Protein AF-A0ABD3CE48-F1 (afdb_monomer_lite)

pLDDT: mean 70.44, std 21.26, range [25.06, 96.69]

Foldseek 3Di:
DDDDPVPPPPPDADQVLVLQALLLVLVQLCCQQPVDPWRKDQLADAPVQWDADPVRRTDGHDSVVMDTDHPPDFKDADPDQDYDFLLFAPCCQAGVIDGSLRVLSSSLSRLVVVVVVVPPDDVVCLDDVPVPPDPDRNLLSVLSNQLSQQSQANDSVSRDHSVVSSVSNPDSPDDDDGRDPGDDRDPRQQFACCCRRHVDDDLLRVLQSVLSVLLCVQQVHHQQDDDDPDDRDGSLLVLVVCVVVVNNLVSGHPVQVPDPDDSVLSSLSSQLSLQSQANDSVSRDHVVVSVCSNPDPPDDDDGHDRGPPDDPPDPDDDDDDDDDDDDDDDDDDDDDDDDDDDDD

Structure (mmCIF, N/CA/C/O backbone):
data_AF-A0ABD3CE48-F1
#
_entry.id   AF-A0ABD3CE48-F1
#
loop_
_atom_site.group_PDB
_atom_site.id
_atom_site.type_symbol
_atom_site.label_atom_id
_atom_site.label_alt_id
_atom_site.label_comp_id
_atom_site.label_asym_id
_atom_site.label_entity_id
_atom_site.label_seq_id
_atom_site.pdbx_PDB_ins_code
_atom_site.Cartn_x
_atom_site.Cartn_y
_atom_site.Cartn_z
_atom_site.occupancy
_atom_site.B_iso_or_equiv
_atom_site.auth_seq_id
_atom_site.auth_comp_id
_atom_site.auth_asym_id
_atom_site.auth_atom_id
_atom_site.pdbx_PDB_model_num
ATOM 1 N N . MET A 1 1 ? -12.909 -41.315 11.427 1.00 34.94 1 MET A N 1
ATOM 2 C CA . MET A 1 1 ? -12.046 -40.938 10.290 1.00 34.94 1 MET A CA 1
ATOM 3 C C . MET A 1 1 ? -12.313 -39.475 9.988 1.00 34.94 1 MET A C 1
ATOM 5 O O . MET A 1 1 ? -13.264 -39.163 9.290 1.00 34.94 1 MET A O 1
ATOM 9 N N . VAL A 1 2 ? -11.575 -38.580 10.637 1.00 35.69 2 VAL A N 1
ATOM 10 C CA . VAL A 1 2 ? -11.701 -37.125 10.480 1.00 35.69 2 VAL A CA 1
ATOM 11 C C . VAL A 1 2 ? -10.287 -36.616 10.213 1.00 35.69 2 VAL A C 1
ATOM 13 O O . VAL A 1 2 ? -9.359 -37.127 10.836 1.00 35.69 2 VAL A O 1
ATOM 16 N N . ASN A 1 3 ? -10.157 -35.627 9.324 1.00 33.47 3 ASN A N 1
ATOM 17 C CA . ASN A 1 3 ? -8.943 -34.871 8.970 1.00 33.47 3 ASN A CA 1
ATOM 18 C C . ASN A 1 3 ? -8.127 -35.392 7.780 1.00 33.47 3 ASN A C 1
ATOM 20 O O . ASN A 1 3 ? -7.088 -36.013 7.965 1.00 33.47 3 ASN A O 1
ATOM 24 N N . ASN A 1 4 ? -8.520 -35.007 6.560 1.00 30.98 4 ASN A N 1
ATOM 25 C CA . ASN A 1 4 ? -7.509 -34.715 5.532 1.00 30.98 4 ASN A CA 1
ATOM 26 C C . ASN A 1 4 ? -7.905 -33.677 4.466 1.00 30.98 4 ASN A C 1
ATOM 28 O O . ASN A 1 4 ? -7.047 -33.244 3.707 1.00 30.98 4 ASN A O 1
ATOM 32 N N . GLU A 1 5 ? -9.146 -33.185 4.435 1.00 30.70 5 GLU A N 1
ATOM 33 C CA . GLU A 1 5 ? -9.550 -32.197 3.414 1.00 30.70 5 GLU A CA 1
ATOM 34 C C . GLU A 1 5 ? -9.345 -30.727 3.831 1.00 30.70 5 GLU A C 1
ATOM 36 O O . GLU A 1 5 ? -9.320 -29.837 2.986 1.00 30.70 5 GLU A O 1
ATOM 41 N N . ILE A 1 6 ? -9.102 -30.443 5.117 1.00 32.78 6 ILE A N 1
ATOM 42 C CA . ILE A 1 6 ? -8.954 -29.060 5.621 1.00 32.78 6 ILE A CA 1
ATOM 43 C C . ILE A 1 6 ? -7.517 -28.514 5.446 1.00 32.78 6 ILE A C 1
ATOM 45 O O . ILE A 1 6 ? -7.298 -27.303 5.479 1.00 32.78 6 ILE A O 1
ATOM 49 N N . LEU A 1 7 ? -6.527 -29.371 5.167 1.00 31.80 7 LEU A N 1
ATOM 50 C CA . LEU A 1 7 ? -5.129 -28.957 4.957 1.00 31.80 7 LEU A CA 1
ATOM 51 C C . LEU A 1 7 ? -4.805 -28.536 3.508 1.00 31.80 7 LEU A C 1
ATOM 53 O O . LEU A 1 7 ? -3.732 -27.990 3.257 1.00 31.80 7 LEU A O 1
ATOM 57 N N . VAL A 1 8 ? -5.730 -28.711 2.557 1.00 34.56 8 VAL A N 1
ATOM 58 C CA . VAL A 1 8 ? -5.439 -28.566 1.114 1.00 34.56 8 VAL A CA 1
ATOM 59 C C . VAL A 1 8 ? -5.568 -27.122 0.588 1.00 34.56 8 VAL A C 1
ATOM 61 O O . VAL A 1 8 ? -5.073 -26.815 -0.491 1.00 34.56 8 VAL A O 1
ATOM 64 N N . LYS A 1 9 ? -6.120 -26.166 1.352 1.00 36.41 9 LYS A N 1
ATOM 65 C CA . LYS A 1 9 ? -6.232 -24.748 0.915 1.00 36.41 9 LYS A CA 1
ATOM 66 C C . LYS A 1 9 ? -5.144 -23.795 1.452 1.00 36.41 9 LYS A C 1
ATOM 68 O O . LYS A 1 9 ? -5.240 -22.586 1.250 1.00 36.41 9 LYS A O 1
ATOM 73 N N . ARG A 1 10 ? -4.081 -24.297 2.099 1.00 42.12 10 ARG A N 1
ATOM 74 C CA . ARG A 1 10 ? -2.949 -23.477 2.607 1.00 42.12 10 ARG A CA 1
ATOM 75 C C . ARG A 1 10 ? -1.557 -23.881 2.082 1.00 42.12 10 ARG A C 1
ATOM 77 O O . ARG A 1 10 ? -0.560 -23.396 2.603 1.00 42.12 10 ARG A O 1
ATOM 84 N N . SER A 1 11 ? -1.481 -24.676 1.011 1.00 48.47 11 SER A N 1
ATOM 85 C CA . SER A 1 11 ? -0.229 -25.216 0.438 1.00 48.47 11 SER A CA 1
ATOM 86 C C . SER A 1 11 ? 0.140 -24.725 -0.980 1.00 48.47 11 SER A C 1
ATOM 88 O O . SER A 1 11 ? 1.038 -25.280 -1.603 1.00 48.47 11 SER A O 1
ATOM 90 N N . VAL A 1 12 ? -0.512 -23.696 -1.533 1.00 53.53 12 VAL A N 1
ATOM 91 C CA . VAL A 1 12 ? -0.463 -23.454 -2.998 1.00 53.53 12 VAL A CA 1
ATOM 92 C C . VAL A 1 12 ? 0.795 -22.707 -3.499 1.00 53.53 12 VAL A C 1
ATOM 94 O O . VAL A 1 12 ? 1.123 -22.776 -4.681 1.00 53.53 12 VAL A O 1
ATOM 97 N N . LEU A 1 13 ? 1.557 -22.038 -2.628 1.00 59.03 13 LEU A N 1
ATOM 98 C CA . LEU A 1 13 ? 2.734 -21.240 -3.012 1.00 59.03 13 LEU A CA 1
ATOM 99 C C . LEU A 1 13 ? 3.904 -21.470 -2.047 1.00 59.03 13 LEU A C 1
ATOM 101 O O . LEU A 1 13 ? 4.026 -20.759 -1.043 1.00 59.03 13 LEU A O 1
ATOM 105 N N . ASP A 1 14 ? 4.745 -22.455 -2.357 1.00 65.75 14 ASP A N 1
ATOM 106 C CA . ASP A 1 14 ? 6.057 -22.666 -1.730 1.00 65.75 14 ASP A CA 1
ATOM 107 C C . ASP A 1 14 ? 7.043 -21.520 -2.055 1.00 65.75 14 ASP A C 1
ATOM 109 O O . ASP A 1 14 ? 6.748 -20.617 -2.847 1.00 65.75 14 ASP A O 1
ATOM 113 N N . TRP A 1 15 ? 8.205 -21.513 -1.390 1.00 70.56 15 TRP A N 1
ATOM 114 C CA . TRP A 1 15 ? 9.234 -20.483 -1.587 1.00 70.56 15 TRP A CA 1
ATOM 115 C C . TRP A 1 15 ? 9.677 -20.384 -3.049 1.00 70.56 15 TRP A C 1
ATOM 117 O O . TRP A 1 15 ? 9.819 -19.280 -3.565 1.00 70.56 15 TRP A O 1
ATOM 127 N N . GLU A 1 16 ? 9.833 -21.514 -3.734 1.00 72.69 16 GLU A N 1
ATOM 128 C CA . GLU A 1 16 ? 10.300 -21.562 -5.117 1.00 72.69 16 GLU A CA 1
ATOM 129 C C . GLU A 1 16 ? 9.329 -20.846 -6.065 1.00 72.69 16 GLU A C 1
ATOM 131 O O . GLU A 1 16 ? 9.739 -19.970 -6.832 1.00 72.69 16 GLU A O 1
ATOM 136 N N . LYS A 1 17 ? 8.024 -21.126 -5.948 1.00 73.12 17 LYS A N 1
ATOM 137 C CA . LYS A 1 17 ? 6.981 -20.427 -6.714 1.00 73.12 17 LYS A CA 1
ATOM 138 C C . LYS A 1 17 ? 6.923 -18.941 -6.376 1.00 73.12 17 LYS A C 1
ATOM 140 O O . LYS A 1 17 ? 6.768 -18.114 -7.269 1.00 73.12 17 LYS A O 1
ATOM 145 N N . ARG A 1 18 ? 7.079 -18.564 -5.106 1.00 73.94 18 ARG A N 1
ATOM 146 C CA . ARG A 1 18 ? 7.084 -17.145 -4.699 1.00 73.94 18 ARG A CA 1
ATOM 147 C C . ARG A 1 18 ? 8.303 -16.404 -5.213 1.00 73.94 18 ARG A C 1
ATOM 149 O O . ARG A 1 18 ? 8.171 -15.294 -5.713 1.00 73.94 18 ARG A O 1
ATOM 156 N N . HIS A 1 19 ? 9.471 -17.024 -5.138 1.00 77.56 19 HIS A N 1
ATOM 157 C CA . HIS A 1 19 ? 10.701 -16.476 -5.679 1.00 77.56 19 HIS A CA 1
ATOM 158 C C . HIS A 1 19 ? 10.630 -16.370 -7.210 1.00 77.56 19 HIS A C 1
ATOM 160 O O . HIS A 1 19 ? 11.097 -15.386 -7.784 1.00 77.56 19 HIS A O 1
ATOM 166 N N . LYS A 1 20 ? 9.983 -17.331 -7.889 1.00 82.81 20 LYS A N 1
ATOM 167 C CA . LYS A 1 20 ? 9.637 -17.235 -9.318 1.00 82.81 20 LYS A CA 1
ATOM 168 C C . LYS A 1 20 ? 8.757 -16.008 -9.591 1.00 82.81 20 LYS A C 1
ATOM 170 O O . LYS A 1 20 ? 9.102 -15.214 -10.461 1.00 82.81 20 LYS A O 1
ATOM 175 N N . ILE A 1 21 ? 7.693 -15.807 -8.811 1.00 83.62 21 ILE A N 1
ATOM 176 C CA . ILE A 1 21 ? 6.791 -14.651 -8.938 1.00 83.62 21 ILE A CA 1
ATOM 177 C C . ILE A 1 21 ? 7.535 -13.330 -8.695 1.00 83.62 21 ILE A C 1
ATOM 179 O O . ILE A 1 21 ? 7.453 -12.430 -9.521 1.00 83.62 21 ILE A O 1
ATOM 183 N N . ILE A 1 22 ? 8.313 -13.205 -7.616 1.00 87.19 22 ILE A N 1
ATOM 184 C CA . ILE A 1 22 ? 9.073 -11.979 -7.309 1.00 87.19 22 ILE A CA 1
ATOM 185 C C . ILE A 1 22 ? 10.037 -11.637 -8.452 1.00 87.19 22 ILE A C 1
ATOM 187 O O . ILE A 1 22 ? 10.069 -10.494 -8.907 1.00 87.19 22 ILE A O 1
ATOM 191 N N . ARG A 1 23 ? 10.777 -12.629 -8.969 1.00 87.75 23 ARG A N 1
ATOM 192 C CA . ARG A 1 23 ? 11.674 -12.438 -10.120 1.00 87.75 23 ARG A CA 1
ATOM 193 C C . ARG A 1 23 ? 10.918 -12.062 -11.391 1.00 87.75 23 ARG A C 1
ATOM 195 O O . ARG A 1 23 ? 11.388 -11.209 -12.138 1.00 87.75 23 ARG A O 1
ATOM 202 N N . GLY A 1 24 ? 9.763 -12.675 -11.638 1.00 90.12 24 GLY A N 1
ATOM 203 C CA . GLY A 1 24 ? 8.919 -12.359 -12.788 1.00 90.12 24 GLY A CA 1
ATOM 204 C C . GLY A 1 24 ? 8.365 -10.933 -12.731 1.00 90.12 24 GLY A C 1
ATOM 205 O O . GLY A 1 24 ? 8.467 -10.212 -13.717 1.00 90.12 24 GLY A O 1
ATOM 206 N N . ILE A 1 25 ? 7.882 -10.486 -11.565 1.00 93.38 25 ILE A N 1
ATOM 207 C CA . ILE A 1 25 ? 7.451 -9.096 -11.351 1.00 93.38 25 ILE A CA 1
ATOM 208 C C . ILE A 1 25 ? 8.629 -8.147 -11.584 1.00 93.38 25 ILE A C 1
ATOM 210 O O . ILE A 1 25 ? 8.492 -7.189 -12.336 1.00 93.38 25 ILE A O 1
ATOM 214 N N . ALA A 1 26 ? 9.798 -8.431 -10.999 1.00 94.81 26 ALA A N 1
ATOM 215 C CA . ALA A 1 26 ? 10.974 -7.579 -11.154 1.00 94.81 26 ALA A CA 1
ATOM 216 C C . ALA A 1 26 ? 11.386 -7.415 -12.628 1.00 94.81 26 ALA A C 1
ATOM 218 O O . ALA A 1 26 ? 11.677 -6.304 -13.064 1.00 94.81 26 ALA A O 1
ATOM 219 N N . ARG A 1 27 ? 11.345 -8.506 -13.406 1.00 95.06 27 ARG A N 1
ATOM 220 C CA . ARG A 1 27 ? 11.575 -8.483 -14.860 1.00 95.06 27 ARG A CA 1
ATOM 221 C C . ARG A 1 27 ? 10.496 -7.710 -15.611 1.00 95.06 27 ARG A C 1
ATOM 223 O O . ARG A 1 27 ? 10.825 -6.960 -16.517 1.00 95.06 27 ARG A O 1
ATOM 230 N N . GLY A 1 28 ? 9.229 -7.868 -15.231 1.00 96.25 28 GLY A N 1
ATOM 231 C CA . GLY A 1 28 ? 8.128 -7.114 -15.827 1.00 96.25 28 GLY A CA 1
ATOM 232 C C . GLY A 1 28 ? 8.295 -5.606 -15.637 1.00 96.25 28 GLY A C 1
ATOM 233 O O . GLY A 1 28 ? 8.124 -4.855 -16.587 1.00 96.25 28 GLY A O 1
ATOM 234 N N . ILE A 1 29 ? 8.687 -5.160 -14.440 1.00 96.62 29 ILE A N 1
ATOM 235 C CA . ILE A 1 29 ? 8.918 -3.733 -14.171 1.00 96.62 29 ILE A CA 1
ATOM 236 C C . ILE A 1 29 ? 10.183 -3.242 -14.889 1.00 96.62 29 ILE A C 1
ATOM 238 O O . ILE A 1 29 ? 10.153 -2.169 -15.481 1.00 96.62 29 ILE A O 1
ATOM 242 N N . LEU A 1 30 ? 11.267 -4.031 -14.899 1.00 96.25 30 LEU A N 1
ATOM 243 C CA . LEU A 1 30 ? 12.462 -3.720 -15.694 1.00 96.25 30 LEU A CA 1
ATOM 244 C C . LEU A 1 30 ? 12.101 -3.489 -17.166 1.00 96.25 30 LEU A C 1
ATOM 246 O O . LEU A 1 30 ? 12.504 -2.479 -17.738 1.00 96.25 30 LEU A O 1
ATOM 250 N N . TYR A 1 31 ? 11.269 -4.364 -17.736 1.00 95.94 31 TYR A N 1
ATOM 251 C CA . TYR A 1 31 ? 10.812 -4.211 -19.110 1.00 95.94 31 TYR A CA 1
ATOM 252 C C . TYR A 1 31 ? 10.091 -2.878 -19.327 1.00 95.94 31 TYR A C 1
ATOM 254 O O . TYR A 1 31 ? 10.389 -2.180 -20.285 1.00 95.94 31 TYR A O 1
ATOM 262 N N . LEU A 1 32 ? 9.194 -2.484 -18.417 1.00 94.56 32 LEU A N 1
ATOM 263 C CA . LEU A 1 32 ? 8.495 -1.195 -18.496 1.00 94.56 32 LEU A CA 1
ATOM 264 C C . LEU A 1 32 ? 9.439 0.014 -18.390 1.00 94.56 32 LEU A C 1
ATOM 266 O O . LEU A 1 32 ? 9.171 1.064 -18.970 1.00 94.56 32 LEU A O 1
ATOM 270 N N . HIS A 1 33 ? 10.517 -0.096 -17.613 1.00 94.06 33 HIS A N 1
ATOM 271 C CA . HIS A 1 33 ? 11.412 1.029 -17.324 1.00 94.06 33 HIS A CA 1
ATOM 272 C C . HIS A 1 33 ? 12.512 1.223 -18.371 1.00 94.06 33 HIS A C 1
ATOM 274 O O . HIS A 1 33 ? 12.887 2.372 -18.638 1.00 94.06 33 HIS A O 1
ATOM 280 N N . GLU A 1 34 ? 13.041 0.123 -18.914 1.00 90.56 34 GLU A N 1
ATOM 281 C CA . GLU A 1 34 ? 14.281 0.108 -19.701 1.00 90.56 34 GLU A CA 1
ATOM 282 C C . GLU A 1 34 ? 14.159 -0.628 -21.049 1.00 90.56 34 GLU A C 1
ATOM 284 O O . GLU A 1 34 ? 14.739 -0.150 -22.023 1.00 90.56 34 GLU A O 1
ATOM 289 N N . ASP A 1 35 ? 13.405 -1.734 -21.143 1.00 88.25 35 ASP A N 1
ATOM 290 C CA . ASP A 1 35 ? 13.395 -2.571 -22.363 1.00 88.25 35 ASP A CA 1
ATOM 291 C C . ASP A 1 35 ? 12.247 -2.257 -23.342 1.00 88.25 35 ASP A C 1
ATOM 293 O O . ASP A 1 35 ? 12.279 -2.674 -24.503 1.00 88.25 35 ASP A O 1
ATOM 297 N N . SER A 1 36 ? 11.205 -1.545 -22.907 1.00 88.31 36 SER A N 1
ATOM 298 C CA . SER A 1 36 ? 10.108 -1.127 -23.777 1.00 88.31 36 SER A CA 1
ATOM 299 C C . SER A 1 36 ? 10.518 0.036 -24.684 1.00 88.31 36 SER A C 1
ATOM 301 O O . SER A 1 36 ? 11.360 0.860 -24.339 1.00 88.31 36 SER A O 1
ATOM 303 N N . GLN A 1 37 ? 9.875 0.147 -25.854 1.00 86.00 37 GLN A N 1
ATOM 304 C CA . GLN A 1 37 ? 10.166 1.213 -26.833 1.00 86.00 37 GLN A CA 1
ATOM 305 C C . GLN A 1 37 ? 10.048 2.627 -26.247 1.00 86.00 37 GLN A C 1
ATOM 307 O O . GLN A 1 37 ? 10.758 3.541 -26.656 1.00 86.00 37 GLN A O 1
ATOM 312 N N . VAL A 1 38 ? 9.129 2.794 -25.300 1.00 87.69 38 VAL A N 1
ATOM 313 C CA . VAL A 1 38 ? 8.929 4.008 -24.512 1.00 87.69 38 VAL A CA 1
ATOM 314 C C . VAL A 1 38 ? 9.049 3.644 -23.046 1.00 87.69 38 VAL A C 1
ATOM 316 O O . VAL A 1 38 ? 8.623 2.558 -22.658 1.00 87.69 38 VAL A O 1
ATOM 319 N N . ARG A 1 39 ? 9.584 4.538 -22.216 1.00 92.25 39 ARG A N 1
ATOM 320 C CA . ARG A 1 39 ? 9.636 4.310 -20.770 1.00 92.25 39 ARG A CA 1
ATOM 321 C C . ARG A 1 39 ? 8.232 4.449 -20.187 1.00 92.25 39 ARG A C 1
ATOM 323 O O . ARG A 1 39 ? 7.572 5.465 -20.396 1.00 92.25 39 ARG A O 1
ATOM 330 N N . ILE A 1 40 ? 7.787 3.446 -19.438 1.00 93.69 40 ILE A N 1
ATOM 331 C CA . ILE A 1 40 ? 6.460 3.380 -18.823 1.00 93.69 40 ILE A CA 1
ATOM 332 C C . ILE A 1 40 ? 6.618 3.370 -17.303 1.00 93.69 40 ILE A C 1
ATOM 334 O O . ILE A 1 40 ? 7.212 2.455 -16.744 1.00 93.69 40 ILE A O 1
ATOM 338 N N . ILE A 1 41 ? 6.046 4.364 -16.624 1.00 94.31 41 ILE A N 1
ATOM 339 C CA . ILE A 1 41 ? 5.947 4.382 -15.156 1.00 94.31 41 ILE A CA 1
ATOM 340 C C . ILE A 1 41 ? 4.525 3.971 -14.777 1.00 94.31 41 ILE A C 1
ATOM 342 O O . ILE A 1 41 ? 3.572 4.637 -15.187 1.00 94.31 41 ILE A O 1
ATOM 346 N N . HIS A 1 42 ? 4.377 2.888 -14.014 1.00 95.56 42 HIS A N 1
ATOM 347 C CA . HIS A 1 42 ? 3.093 2.246 -13.726 1.00 95.56 42 HIS A CA 1
ATOM 348 C C . HIS A 1 42 ? 2.243 3.028 -12.714 1.00 95.56 42 HIS A C 1
ATOM 350 O O . HIS A 1 42 ? 1.043 3.203 -12.923 1.00 95.56 42 HIS A O 1
ATOM 356 N N . ARG A 1 43 ? 2.854 3.514 -11.621 1.00 92.94 43 ARG A N 1
ATOM 357 C CA . ARG A 1 43 ? 2.246 4.321 -10.534 1.00 92.94 43 ARG A CA 1
ATOM 358 C C . ARG A 1 43 ? 1.190 3.640 -9.654 1.00 92.94 43 ARG A C 1
ATOM 360 O O . ARG A 1 43 ? 0.855 4.189 -8.609 1.00 92.94 43 ARG A O 1
ATOM 367 N N . ASP A 1 44 ? 0.679 2.468 -10.030 1.00 91.38 44 ASP A N 1
ATOM 368 C CA . ASP A 1 44 ? -0.260 1.685 -9.202 1.00 91.38 44 ASP A CA 1
ATOM 369 C C . ASP A 1 44 ? 0.131 0.200 -9.060 1.00 91.38 44 ASP A C 1
ATOM 371 O O . ASP A 1 44 ? -0.682 -0.705 -9.246 1.00 91.38 44 ASP A O 1
ATOM 375 N N . LEU A 1 45 ? 1.412 -0.078 -8.799 1.00 90.56 45 LEU A N 1
ATOM 376 C CA . LEU A 1 45 ? 1.884 -1.448 -8.561 1.00 90.56 45 LEU A CA 1
ATOM 377 C C . LEU A 1 45 ? 1.433 -1.949 -7.182 1.00 90.56 45 LEU A C 1
ATOM 379 O O . LEU A 1 45 ? 1.806 -1.392 -6.152 1.00 90.56 45 LEU A O 1
ATOM 383 N N . LYS A 1 46 ? 0.654 -3.034 -7.170 1.00 81.56 46 LYS A N 1
ATOM 384 C CA . LYS A 1 46 ? 0.116 -3.685 -5.965 1.00 81.56 46 LYS A CA 1
ATOM 385 C C . LYS A 1 46 ? -0.252 -5.146 -6.256 1.00 81.56 46 LYS A C 1
ATOM 387 O O . LYS A 1 46 ? -0.413 -5.495 -7.427 1.00 81.56 46 LYS A O 1
ATOM 392 N N . PRO A 1 47 ? -0.460 -6.002 -5.238 1.00 79.06 47 PRO A N 1
ATOM 393 C CA . PRO A 1 47 ? -0.776 -7.415 -5.441 1.00 79.06 47 PRO A CA 1
ATOM 394 C C . PRO A 1 47 ? -1.983 -7.684 -6.349 1.00 79.06 47 PRO A C 1
ATOM 396 O O . PRO A 1 47 ? -1.926 -8.604 -7.155 1.00 79.06 47 PRO A O 1
ATOM 399 N N . SER A 1 48 ? -3.056 -6.884 -6.275 1.00 77.81 48 SER A N 1
ATOM 400 C CA . SER A 1 48 ? -4.238 -7.079 -7.135 1.00 77.81 48 SER A CA 1
ATOM 401 C C . SER A 1 48 ? -3.994 -6.746 -8.611 1.00 77.81 48 SER A C 1
ATOM 403 O O . SER A 1 48 ? -4.781 -7.162 -9.453 1.00 77.81 48 SER A O 1
ATOM 405 N N . ASN A 1 49 ? -2.917 -6.014 -8.916 1.00 88.12 49 ASN A N 1
ATOM 406 C CA . ASN A 1 49 ? -2.512 -5.636 -10.272 1.00 88.12 49 ASN A CA 1
ATOM 407 C C . ASN A 1 49 ? -1.405 -6.561 -10.814 1.00 88.12 49 ASN A C 1
ATOM 409 O O . ASN A 1 49 ? -0.831 -6.302 -11.870 1.00 88.12 49 ASN A O 1
ATOM 413 N N . VAL A 1 50 ? -1.104 -7.656 -10.105 1.00 86.12 50 VAL A N 1
ATOM 414 C CA . VAL A 1 50 ? -0.245 -8.741 -10.583 1.00 86.12 50 VAL A CA 1
ATOM 415 C C . VAL A 1 50 ? -1.102 -9.985 -10.771 1.00 86.12 50 VAL A C 1
ATOM 417 O O . VAL A 1 50 ? -1.504 -10.642 -9.811 1.00 86.12 50 VAL A O 1
ATOM 420 N N . LEU A 1 51 ? -1.374 -10.318 -12.026 1.00 84.06 51 LEU A N 1
ATOM 421 C CA . LEU A 1 51 ? -2.126 -11.510 -12.395 1.00 84.06 51 LEU A CA 1
ATOM 422 C C . LEU A 1 51 ? -1.173 -12.693 -12.545 1.00 84.06 51 LEU A C 1
ATOM 424 O O . LEU A 1 51 ? -0.047 -12.524 -13.001 1.00 84.06 51 LEU A O 1
ATOM 428 N N . LEU A 1 52 ? -1.621 -13.892 -12.186 1.00 82.38 52 LEU A N 1
ATOM 429 C CA . LEU A 1 52 ? -0.877 -15.128 -12.425 1.00 82.38 52 LEU A CA 1
ATOM 430 C C . LEU A 1 52 ? -1.575 -15.907 -13.534 1.00 82.38 52 LEU A C 1
ATOM 432 O O . LEU A 1 52 ? -2.793 -16.088 -13.485 1.00 82.38 52 LEU A O 1
ATOM 436 N N . ASP A 1 53 ? -0.819 -16.352 -14.533 1.00 84.25 53 ASP A N 1
ATOM 437 C CA . ASP A 1 53 ? -1.352 -17.237 -15.565 1.00 84.25 53 ASP A CA 1
ATOM 438 C C . ASP A 1 53 ? -1.334 -18.719 -15.137 1.00 84.25 53 ASP A C 1
ATOM 440 O O . ASP A 1 53 ? -0.970 -19.066 -14.011 1.00 84.25 53 ASP A O 1
ATOM 444 N N . GLY A 1 54 ? -1.745 -19.615 -16.042 1.00 76.62 54 GLY A N 1
ATOM 445 C CA . GLY A 1 54 ? -1.810 -21.055 -15.771 1.00 76.62 54 GLY A CA 1
ATOM 446 C C . GLY A 1 54 ? -0.462 -21.710 -15.433 1.00 76.62 54 GLY A C 1
ATOM 447 O O . GLY A 1 54 ? -0.455 -22.792 -14.852 1.00 76.62 54 GLY A O 1
ATOM 448 N N . ALA A 1 55 ? 0.667 -21.062 -15.750 1.00 83.12 55 ALA A N 1
ATOM 449 C CA . ALA A 1 55 ? 2.019 -21.515 -15.416 1.00 83.12 55 ALA A CA 1
ATOM 450 C C . ALA A 1 55 ? 2.577 -20.847 -14.140 1.00 83.12 55 ALA A C 1
ATOM 452 O O . ALA A 1 55 ? 3.752 -21.030 -13.791 1.00 83.12 55 ALA A O 1
ATOM 453 N N . MET A 1 56 ? 1.732 -20.100 -13.416 1.00 78.56 56 MET A N 1
ATOM 454 C CA . MET A 1 56 ? 2.103 -19.281 -12.259 1.00 78.56 56 MET A CA 1
ATOM 455 C C . MET A 1 56 ? 3.133 -18.199 -12.604 1.00 78.56 56 MET A C 1
ATOM 457 O O . MET A 1 56 ? 3.917 -17.787 -11.744 1.00 78.56 56 MET A O 1
ATOM 461 N N . ASP A 1 57 ? 3.148 -17.749 -13.859 1.00 83.56 57 ASP A N 1
ATOM 462 C CA . ASP A 1 57 ? 3.977 -16.635 -14.294 1.00 83.56 57 ASP A CA 1
ATOM 463 C C . ASP A 1 57 ? 3.231 -15.308 -14.071 1.00 83.56 57 ASP A C 1
ATOM 465 O O . ASP A 1 57 ? 2.053 -15.186 -14.432 1.00 83.56 57 ASP A O 1
ATOM 469 N N . PRO A 1 58 ? 3.872 -14.315 -13.423 1.00 88.75 58 PRO A N 1
ATOM 470 C CA . PRO A 1 58 ? 3.232 -13.045 -13.121 1.00 88.75 58 PRO A CA 1
ATOM 471 C C . PRO A 1 58 ? 3.145 -12.140 -14.349 1.00 88.75 58 PRO A C 1
ATOM 473 O O . PRO A 1 58 ? 4.098 -12.009 -15.117 1.00 88.75 58 PRO A O 1
ATOM 476 N N . LYS A 1 59 ? 2.017 -11.444 -14.479 1.00 89.69 59 LYS A N 1
ATOM 477 C CA . LYS A 1 59 ? 1.748 -10.425 -15.494 1.00 89.69 59 LYS A CA 1
ATOM 478 C C . LYS A 1 59 ? 1.271 -9.152 -14.811 1.00 89.69 59 LYS A C 1
ATOM 480 O O . LYS A 1 59 ? 0.310 -9.179 -14.044 1.00 89.69 59 LYS A O 1
ATOM 485 N N . ILE A 1 60 ? 1.955 -8.047 -15.088 1.00 93.44 60 ILE A N 1
ATOM 486 C CA . ILE A 1 60 ? 1.570 -6.723 -14.590 1.00 93.44 60 ILE A CA 1
ATOM 487 C C . ILE A 1 60 ? 0.352 -6.255 -15.390 1.00 93.44 60 ILE A C 1
ATOM 489 O O . ILE A 1 60 ? 0.343 -6.346 -16.619 1.00 93.44 60 ILE A O 1
ATOM 493 N N . ALA A 1 61 ? -0.676 -5.796 -14.689 1.00 91.19 61 ALA A N 1
ATOM 494 C CA . ALA A 1 61 ? -1.944 -5.355 -15.250 1.00 91.19 61 ALA A CA 1
ATOM 495 C C . ALA A 1 61 ? -2.338 -3.976 -14.699 1.00 91.19 61 ALA A C 1
ATOM 497 O O . ALA A 1 61 ? -1.746 -3.495 -13.742 1.00 91.19 61 ALA A O 1
ATOM 498 N N . ASP A 1 62 ? -3.389 -3.393 -15.280 1.00 90.00 62 ASP A N 1
ATOM 499 C CA . ASP A 1 62 ? -3.966 -2.096 -14.895 1.00 90.00 62 ASP A CA 1
ATOM 500 C C . ASP A 1 62 ? -3.034 -0.884 -15.090 1.00 90.00 62 ASP A C 1
ATOM 502 O O . ASP A 1 62 ? -2.607 -0.195 -14.164 1.00 90.00 62 ASP A O 1
ATOM 506 N N . PHE A 1 63 ? -2.785 -0.571 -16.363 1.00 92.50 63 PHE A N 1
ATOM 507 C CA . PHE A 1 63 ? -2.026 0.605 -16.795 1.00 92.50 63 PHE A CA 1
ATOM 508 C C . PHE A 1 63 ? -2.860 1.896 -16.818 1.00 92.50 63 PHE A C 1
ATOM 510 O O . PHE A 1 63 ? -2.429 2.889 -17.405 1.00 92.50 63 PHE A O 1
ATOM 517 N N . GLY A 1 64 ? -4.046 1.931 -16.194 1.00 87.62 64 GLY A N 1
ATOM 518 C CA . GLY A 1 64 ? -4.920 3.110 -16.223 1.00 87.62 64 GLY A CA 1
ATOM 519 C C . GLY A 1 64 ? -4.250 4.372 -15.666 1.00 87.62 64 GLY A C 1
ATOM 520 O O . GLY A 1 64 ? -4.549 5.487 -16.098 1.00 87.62 64 GLY A O 1
ATOM 521 N N . MET A 1 65 ? -3.302 4.200 -14.740 1.00 84.94 65 MET A N 1
ATOM 522 C CA . MET A 1 65 ? -2.526 5.280 -14.120 1.00 84.94 65 MET A CA 1
ATOM 523 C C . MET A 1 65 ? -1.143 5.491 -14.748 1.00 84.94 65 MET A C 1
ATOM 525 O O . MET A 1 65 ? -0.435 6.422 -14.350 1.00 84.94 65 MET A O 1
ATOM 529 N N . ALA A 1 66 ? -0.770 4.677 -15.737 1.00 90.44 66 ALA A N 1
ATOM 530 C CA . ALA A 1 66 ? 0.568 4.691 -16.298 1.00 90.44 66 ALA A CA 1
ATOM 531 C C . ALA A 1 66 ? 0.875 6.005 -17.029 1.00 90.44 66 ALA A C 1
ATOM 533 O O . ALA A 1 66 ? -0.014 6.739 -17.484 1.00 90.44 66 ALA A O 1
ATOM 534 N N . ARG A 1 67 ? 2.163 6.330 -17.132 1.00 90.62 67 ARG A N 1
ATOM 535 C CA . ARG A 1 67 ? 2.650 7.477 -17.903 1.00 90.62 67 ARG A CA 1
ATOM 536 C C . ARG A 1 67 ? 3.814 7.071 -18.787 1.00 90.62 67 ARG A C 1
ATOM 538 O O . ARG A 1 67 ? 4.680 6.314 -18.357 1.00 90.62 67 ARG A O 1
ATOM 545 N N . LEU A 1 68 ? 3.806 7.607 -20.003 1.00 88.56 68 LEU A N 1
ATOM 546 C CA . LEU A 1 68 ? 4.839 7.401 -21.008 1.00 88.56 68 LEU A CA 1
ATOM 547 C C . LEU A 1 68 ? 5.844 8.547 -20.937 1.00 88.56 68 LEU A C 1
ATOM 549 O O . LEU A 1 68 ? 5.445 9.707 -20.843 1.00 88.56 68 LEU A O 1
ATOM 553 N N . PHE A 1 69 ? 7.122 8.202 -20.963 1.00 83.44 69 PHE A N 1
ATOM 554 C CA . PHE A 1 69 ? 8.247 9.125 -20.909 1.00 83.44 69 PHE A CA 1
ATOM 555 C C . PHE A 1 69 ? 9.086 8.946 -22.172 1.00 83.44 69 PHE A C 1
ATOM 557 O O . PHE A 1 69 ? 9.315 7.814 -22.617 1.00 83.44 69 PHE A O 1
ATOM 564 N N . GLY A 1 70 ? 9.547 10.064 -22.738 1.00 71.00 70 GLY A N 1
ATOM 565 C CA . GLY A 1 70 ? 10.641 10.040 -23.706 1.00 71.00 70 GLY A CA 1
ATOM 566 C C . GLY A 1 70 ? 11.935 9.567 -23.035 1.00 71.00 70 GLY A C 1
ATOM 567 O O . GLY A 1 70 ? 12.029 9.550 -21.808 1.00 71.00 70 GLY A O 1
ATOM 568 N N . GLN A 1 71 ? 12.941 9.173 -23.822 1.00 61.06 71 GLN A N 1
ATOM 569 C CA . GLN A 1 71 ? 14.216 8.679 -23.275 1.00 61.06 71 GLN A CA 1
ATOM 570 C C . GLN A 1 71 ? 14.926 9.699 -22.365 1.00 61.06 71 GLN A C 1
ATOM 572 O O . GLN A 1 71 ? 15.600 9.288 -21.419 1.00 61.06 71 GLN A O 1
ATOM 577 N N . ASP A 1 72 ? 14.719 10.997 -22.603 1.00 66.12 72 ASP A N 1
ATOM 578 C CA . ASP A 1 72 ? 15.391 12.082 -21.879 1.00 66.12 72 ASP A CA 1
ATOM 579 C C . ASP A 1 72 ? 14.713 12.445 -20.546 1.00 66.12 72 ASP A C 1
ATOM 581 O O . ASP A 1 72 ? 15.358 12.970 -19.635 1.00 66.12 72 ASP A O 1
ATOM 585 N N . ASP A 1 73 ? 13.426 12.121 -20.385 1.00 69.25 73 ASP A N 1
ATOM 586 C CA . ASP A 1 73 ? 12.684 12.452 -19.174 1.00 69.25 73 ASP A CA 1
ATOM 587 C C . ASP A 1 73 ? 12.901 11.378 -18.091 1.00 69.25 73 ASP A C 1
ATOM 589 O O . ASP A 1 73 ? 12.666 10.175 -18.268 1.00 69.25 73 ASP A O 1
ATOM 593 N N . THR A 1 74 ? 13.344 11.818 -16.914 1.00 74.94 74 THR A N 1
ATOM 594 C CA . THR A 1 74 ? 13.678 10.933 -15.781 1.00 74.94 74 THR A CA 1
ATOM 595 C C . THR A 1 74 ? 12.653 10.983 -14.647 1.00 74.94 74 THR A C 1
ATOM 597 O O . THR A 1 74 ? 12.567 10.045 -13.851 1.00 74.94 74 THR A O 1
ATOM 600 N N . GLN A 1 75 ? 11.846 12.045 -14.590 1.00 83.56 75 GLN A N 1
ATOM 601 C CA . GLN A 1 75 ? 10.875 12.305 -13.531 1.00 83.56 75 GLN A CA 1
ATOM 602 C C . GLN A 1 75 ? 9.736 13.190 -14.051 1.00 83.56 75 GLN A C 1
ATOM 604 O O . GLN A 1 75 ? 9.958 14.062 -14.887 1.00 83.56 75 GLN A O 1
ATOM 609 N N . GLY A 1 76 ? 8.519 12.983 -13.547 1.00 84.62 76 GLY A N 1
ATOM 610 C CA . GLY A 1 76 ? 7.367 13.841 -13.812 1.00 84.62 76 GLY A CA 1
ATOM 611 C C . GLY A 1 76 ? 6.683 14.314 -12.537 1.00 84.62 76 GLY A C 1
ATOM 612 O O . GLY A 1 76 ? 6.841 13.724 -11.469 1.00 84.62 76 GLY A O 1
ATOM 613 N N . ASN A 1 77 ? 5.879 15.367 -12.675 1.00 87.50 77 ASN A N 1
ATOM 614 C CA . ASN A 1 77 ? 5.096 15.952 -11.590 1.00 87.50 77 ASN A CA 1
ATOM 615 C C . ASN A 1 77 ? 3.606 15.910 -11.927 1.00 87.50 77 ASN A C 1
ATOM 617 O O . ASN A 1 77 ? 3.207 16.011 -13.089 1.00 87.50 77 ASN A O 1
ATOM 621 N N . THR A 1 78 ? 2.759 15.777 -10.912 1.00 81.62 78 THR A N 1
ATOM 622 C CA . THR A 1 78 ? 1.310 15.857 -11.083 1.00 81.62 78 THR A CA 1
ATOM 623 C C . THR A 1 78 ? 0.639 16.479 -9.868 1.00 81.62 78 THR A C 1
ATOM 625 O O . THR A 1 78 ? 1.016 16.209 -8.737 1.00 81.62 78 THR A O 1
ATOM 628 N N . SER A 1 79 ? -0.398 17.281 -10.096 1.00 74.25 79 SER A N 1
ATOM 629 C CA . SER A 1 79 ? -1.283 17.756 -9.028 1.00 74.25 79 SER A CA 1
ATOM 630 C C . SER A 1 79 ? -2.329 16.713 -8.618 1.00 74.25 79 SER A C 1
ATOM 632 O O . SER A 1 79 ? -2.922 16.825 -7.550 1.00 74.25 79 SER A O 1
ATOM 634 N N . LYS A 1 80 ? -2.566 15.690 -9.454 1.00 78.06 80 LYS A N 1
ATOM 635 C CA . LYS A 1 80 ? -3.538 14.623 -9.197 1.00 78.06 80 LYS A CA 1
ATOM 636 C C . LYS A 1 80 ? -2.819 13.350 -8.762 1.00 78.06 80 LYS A C 1
ATOM 638 O O . LYS A 1 80 ? -2.392 12.542 -9.593 1.00 78.06 80 LYS A O 1
ATOM 643 N N . ILE A 1 81 ? -2.720 13.177 -7.450 1.00 80.19 81 ILE A N 1
ATOM 644 C CA . ILE A 1 81 ? -2.186 11.968 -6.824 1.00 80.19 81 ILE A CA 1
ATOM 645 C C . ILE A 1 81 ? -3.227 10.854 -6.969 1.00 80.19 81 ILE A C 1
ATOM 647 O O . ILE A 1 81 ? -4.389 11.021 -6.604 1.00 80.19 81 ILE A O 1
ATOM 651 N N . ALA A 1 82 ? -2.823 9.738 -7.569 1.00 75.56 82 ALA A N 1
ATOM 652 C CA . ALA A 1 82 ? -3.689 8.592 -7.842 1.00 75.56 82 ALA A CA 1
ATOM 653 C C . ALA A 1 82 ? -2.903 7.273 -7.769 1.00 75.56 82 ALA A C 1
ATOM 655 O O . ALA A 1 82 ? -1.709 7.245 -8.059 1.00 75.56 82 ALA A O 1
ATOM 656 N N . GLY A 1 83 ? -3.564 6.185 -7.392 1.00 79.38 83 GLY A N 1
ATOM 657 C CA . GLY A 1 83 ? -2.953 4.876 -7.140 1.00 79.38 83 GLY A CA 1
ATOM 658 C C . GLY A 1 83 ? -3.351 4.357 -5.759 1.00 79.38 83 GLY A C 1
ATOM 659 O O . GLY A 1 83 ? -4.259 4.900 -5.127 1.00 79.38 83 GLY A O 1
ATOM 660 N N . THR A 1 84 ? -2.667 3.329 -5.271 1.00 73.25 84 THR A N 1
ATOM 661 C CA . THR A 1 84 ? -3.059 2.644 -4.035 1.00 73.25 84 THR A CA 1
ATOM 662 C C . THR A 1 84 ? -2.184 3.032 -2.854 1.00 73.25 84 THR A C 1
ATOM 664 O O . THR A 1 84 ? -0.977 2.781 -2.829 1.00 73.25 84 THR A O 1
ATOM 667 N N . TYR A 1 85 ? -2.824 3.607 -1.836 1.00 67.44 85 TYR A N 1
ATOM 668 C CA . TYR A 1 85 ? -2.187 3.977 -0.575 1.00 67.44 85 TYR A CA 1
ATOM 669 C C . TYR A 1 85 ? -1.493 2.783 0.091 1.00 67.44 85 TYR A C 1
ATOM 671 O O . TYR A 1 85 ? -1.994 1.659 0.080 1.00 67.44 85 TYR A O 1
ATOM 679 N N . GLY A 1 86 ? -0.314 3.035 0.661 1.00 71.19 86 GLY A N 1
ATOM 680 C CA . GLY A 1 86 ? 0.566 2.014 1.234 1.00 71.19 86 GLY A CA 1
ATOM 681 C C . GLY A 1 86 ? 1.574 1.412 0.256 1.00 71.19 86 GLY A C 1
ATOM 682 O O . GLY A 1 86 ? 2.588 0.906 0.718 1.00 71.19 86 GLY A O 1
ATOM 683 N N . TYR A 1 87 ? 1.346 1.519 -1.060 1.00 80.12 87 TYR A N 1
ATOM 684 C CA . TYR A 1 87 ? 2.323 1.149 -2.099 1.00 80.12 87 TYR A CA 1
ATOM 685 C C . TYR A 1 87 ? 2.963 2.368 -2.773 1.00 80.12 87 TYR A C 1
ATOM 687 O O . TYR A 1 87 ? 3.948 2.220 -3.490 1.00 80.12 87 TYR A O 1
ATOM 695 N N . MET A 1 88 ? 2.417 3.568 -2.565 1.00 82.44 88 MET A N 1
ATOM 696 C CA . MET A 1 88 ? 2.966 4.806 -3.119 1.00 82.44 88 MET A CA 1
ATOM 697 C C . MET A 1 88 ? 4.283 5.189 -2.447 1.00 82.44 88 MET A C 1
ATOM 699 O O . MET A 1 88 ? 4.391 5.152 -1.224 1.00 82.44 88 MET A O 1
ATOM 703 N N . ALA A 1 89 ? 5.243 5.631 -3.255 1.00 86.44 89 ALA A N 1
ATOM 704 C CA . ALA A 1 89 ? 6.461 6.255 -2.759 1.00 86.44 89 ALA A CA 1
ATOM 705 C C . ALA A 1 89 ? 6.169 7.594 -2.050 1.00 86.44 89 ALA A C 1
ATOM 707 O O . ALA A 1 89 ? 5.262 8.313 -2.488 1.00 86.44 89 ALA A O 1
ATOM 708 N N . PRO A 1 90 ? 6.925 7.961 -0.999 1.00 81.75 90 PRO A N 1
ATOM 709 C CA . PRO A 1 90 ? 6.678 9.167 -0.207 1.00 81.75 90 PRO A CA 1
ATOM 710 C C . PRO A 1 90 ? 6.712 10.447 -1.048 1.00 81.75 90 PRO A C 1
ATOM 712 O O . PRO A 1 90 ? 5.791 11.255 -0.969 1.00 81.75 90 PRO A O 1
ATOM 715 N N . GLU A 1 91 ? 7.690 10.604 -1.943 1.00 83.56 91 GLU A N 1
ATOM 716 C CA . GLU A 1 91 ? 7.800 11.782 -2.811 1.00 83.56 91 GLU A CA 1
ATOM 717 C C . GLU A 1 91 ? 6.601 11.931 -3.765 1.00 83.56 91 GLU A C 1
ATOM 719 O O . GLU A 1 91 ? 6.168 13.043 -4.088 1.00 83.56 91 GLU A O 1
ATOM 724 N N . TYR A 1 92 ? 6.007 10.806 -4.163 1.00 85.50 92 TYR A N 1
ATOM 725 C CA . TYR A 1 92 ? 4.814 10.787 -4.996 1.00 85.50 92 TYR A CA 1
ATOM 726 C C . TYR A 1 92 ? 3.556 11.113 -4.191 1.00 85.50 92 TYR A C 1
ATOM 728 O O . TYR A 1 92 ? 2.743 11.928 -4.626 1.00 85.50 92 TYR A O 1
ATOM 736 N N . ALA A 1 93 ? 3.414 10.522 -3.005 1.00 75.75 93 ALA A N 1
ATOM 737 C CA . ALA A 1 93 ? 2.273 10.745 -2.124 1.00 75.75 93 ALA A CA 1
ATOM 738 C C . ALA A 1 93 ? 2.238 12.165 -1.532 1.00 75.75 93 ALA A C 1
ATOM 740 O O . ALA A 1 93 ? 1.161 12.703 -1.297 1.00 75.75 93 ALA A O 1
ATOM 741 N N . MET A 1 94 ? 3.400 12.780 -1.297 1.00 72.88 94 MET A N 1
ATOM 742 C CA . MET A 1 94 ? 3.492 14.108 -0.683 1.00 72.88 94 MET A CA 1
ATOM 743 C C . MET A 1 94 ? 3.521 15.238 -1.711 1.00 72.88 94 MET A C 1
ATOM 745 O O . MET A 1 94 ? 2.962 16.309 -1.476 1.00 72.88 94 MET A O 1
ATOM 749 N N . HIS A 1 95 ? 4.194 15.029 -2.844 1.00 76.75 95 HIS A N 1
ATOM 750 C CA . HIS A 1 95 ? 4.494 16.109 -3.788 1.00 76.75 95 HIS A CA 1
ATOM 751 C C . HIS A 1 95 ? 4.053 15.806 -5.221 1.00 76.75 95 HIS A C 1
ATOM 753 O O . HIS A 1 95 ? 4.295 16.613 -6.118 1.00 76.75 95 HIS A O 1
ATOM 759 N N . GLY A 1 96 ? 3.428 14.648 -5.464 1.00 78.94 96 GLY A N 1
ATOM 760 C CA . GLY A 1 96 ? 3.037 14.227 -6.807 1.00 78.94 96 GLY A CA 1
ATOM 761 C C . GLY A 1 96 ? 4.227 13.986 -7.738 1.00 78.94 96 GLY A C 1
ATOM 762 O O . GLY A 1 96 ? 4.054 13.968 -8.957 1.00 78.94 96 GLY A O 1
ATOM 763 N N . GLN A 1 97 ? 5.427 13.818 -7.181 1.00 86.25 97 GLN A N 1
ATOM 764 C CA . GLN A 1 97 ? 6.654 13.556 -7.921 1.00 86.25 97 GLN A CA 1
ATOM 765 C C . GLN A 1 97 ? 6.759 12.063 -8.206 1.00 86.25 97 GLN A C 1
ATOM 767 O O . GLN A 1 97 ? 6.803 11.264 -7.279 1.00 86.25 97 GLN A O 1
ATOM 772 N N . PHE A 1 98 ? 6.795 11.664 -9.471 1.00 91.31 98 PHE A N 1
ATOM 773 C CA . PHE A 1 98 ? 6.882 10.254 -9.836 1.00 91.31 98 PHE A CA 1
ATOM 774 C C . PHE A 1 98 ? 8.016 9.996 -10.821 1.00 91.31 98 PHE A C 1
ATOM 776 O O . PHE A 1 98 ? 8.309 10.798 -11.705 1.00 91.31 98 PHE A O 1
ATOM 783 N N . SER A 1 99 ? 8.656 8.846 -10.665 1.00 94.06 99 SER A N 1
ATOM 784 C CA . SER A 1 99 ? 9.735 8.370 -11.529 1.00 94.06 99 SER A CA 1
ATOM 785 C C . SER A 1 99 ? 9.725 6.841 -11.561 1.00 94.06 99 SER A C 1
ATOM 787 O O . SER A 1 99 ? 8.933 6.199 -10.865 1.00 94.06 99 SER A O 1
ATOM 789 N N . ILE A 1 100 ? 10.665 6.238 -12.289 1.00 95.00 100 ILE A N 1
ATOM 790 C CA . ILE A 1 100 ? 10.926 4.794 -12.193 1.00 95.00 100 ILE A CA 1
ATOM 791 C C . ILE A 1 100 ? 11.191 4.350 -10.741 1.00 95.00 100 ILE A C 1
ATOM 793 O O . ILE A 1 100 ? 10.832 3.242 -10.350 1.00 95.00 100 ILE A O 1
ATOM 797 N N . LYS A 1 101 ? 11.749 5.230 -9.893 1.00 95.94 101 LYS A N 1
ATOM 798 C CA . LYS A 1 101 ? 12.037 4.937 -8.480 1.00 95.94 101 LYS A CA 1
ATOM 799 C C . LYS A 1 101 ? 10.778 4.870 -7.619 1.00 95.94 101 LYS A C 1
ATOM 801 O O . LYS A 1 101 ? 10.815 4.276 -6.540 1.00 95.94 101 LYS A O 1
ATOM 806 N N . SER A 1 102 ? 9.673 5.451 -8.079 1.00 93.75 102 SER A N 1
ATOM 807 C CA . SER A 1 102 ? 8.388 5.344 -7.394 1.00 93.75 102 SER A CA 1
ATOM 808 C C . SER A 1 102 ? 7.800 3.938 -7.560 1.00 93.75 102 SER A C 1
ATOM 810 O O . SER A 1 102 ? 7.339 3.356 -6.585 1.00 93.75 102 SER A O 1
ATOM 812 N N . ASP A 1 103 ? 7.930 3.336 -8.747 1.00 96.38 103 ASP A N 1
ATOM 813 C CA . ASP A 1 103 ? 7.562 1.930 -8.984 1.00 96.38 103 ASP A CA 1
ATOM 814 C C . ASP A 1 103 ? 8.492 0.952 -8.240 1.00 96.38 103 ASP A C 1
ATOM 816 O O . ASP A 1 103 ? 8.030 -0.071 -7.732 1.00 96.38 103 ASP A O 1
ATOM 820 N N . VAL A 1 104 ? 9.791 1.272 -8.124 1.00 96.69 104 VAL A N 1
ATOM 821 C CA . VAL A 1 104 ? 10.747 0.491 -7.309 1.00 96.69 104 VAL A CA 1
ATOM 822 C C . VAL A 1 104 ? 10.290 0.434 -5.848 1.00 96.69 104 VAL A C 1
ATOM 824 O O . VAL A 1 104 ? 10.312 -0.633 -5.236 1.00 96.69 104 VAL A O 1
ATOM 827 N N . PHE A 1 105 ? 9.822 1.555 -5.295 1.00 93.81 105 PHE A N 1
ATOM 828 C CA . PHE A 1 105 ? 9.268 1.587 -3.942 1.00 93.81 105 PHE A CA 1
ATOM 829 C C . PHE A 1 105 ? 8.047 0.671 -3.810 1.00 93.81 105 PHE A C 1
ATOM 831 O O . PHE A 1 105 ? 8.002 -0.173 -2.911 1.00 93.81 105 PHE A O 1
ATOM 838 N N . SER A 1 106 ? 7.089 0.776 -4.738 1.00 92.44 106 SER A N 1
ATOM 839 C CA . SER A 1 106 ? 5.899 -0.083 -4.761 1.00 92.44 106 SER A CA 1
ATOM 840 C C . SER A 1 106 ? 6.257 -1.570 -4.851 1.00 92.44 106 SER A C 1
ATOM 842 O O . SER A 1 106 ? 5.652 -2.396 -4.164 1.00 92.44 106 SER A O 1
ATOM 844 N N . PHE A 1 107 ? 7.282 -1.923 -5.634 1.00 94.62 107 PHE A N 1
ATOM 845 C CA . PHE A 1 107 ? 7.827 -3.280 -5.690 1.00 94.62 107 PHE A CA 1
ATOM 846 C C . PHE A 1 107 ? 8.385 -3.737 -4.334 1.00 94.62 107 PHE A C 1
ATOM 848 O O . PHE A 1 107 ? 8.057 -4.831 -3.872 1.00 94.62 107 PHE A O 1
ATOM 855 N N . GLY A 1 108 ? 9.184 -2.900 -3.666 1.00 89.38 108 GLY A N 1
ATOM 856 C CA . GLY A 1 108 ? 9.720 -3.200 -2.337 1.00 89.38 108 GLY A CA 1
ATOM 857 C C . GLY A 1 108 ? 8.620 -3.463 -1.307 1.00 89.38 108 GLY A C 1
ATOM 858 O O . GLY A 1 108 ? 8.666 -4.462 -0.585 1.00 89.38 108 GLY A O 1
ATOM 859 N N . VAL A 1 109 ? 7.576 -2.629 -1.301 1.00 83.12 109 VAL A N 1
ATOM 860 C CA . VAL A 1 109 ? 6.378 -2.832 -0.474 1.00 83.12 109 VAL A CA 1
ATOM 861 C C . VAL A 1 109 ? 5.705 -4.169 -0.785 1.00 83.12 109 VAL A C 1
ATOM 863 O O . VAL A 1 109 ? 5.397 -4.921 0.142 1.00 83.12 109 VAL A O 1
ATOM 866 N N . LEU A 1 110 ? 5.502 -4.490 -2.067 1.00 83.81 110 LEU A N 1
ATOM 867 C CA . LEU A 1 110 ? 4.869 -5.736 -2.508 1.00 83.81 110 LEU A CA 1
ATOM 868 C C . LEU A 1 110 ? 5.635 -6.964 -1.990 1.00 83.81 110 LEU A C 1
ATOM 870 O O . LEU A 1 110 ? 5.025 -7.898 -1.463 1.00 83.81 110 LEU A O 1
ATOM 874 N N . VAL A 1 111 ? 6.970 -6.949 -2.071 1.00 81.94 111 VAL A N 1
ATOM 875 C CA . VAL A 1 111 ? 7.825 -8.036 -1.564 1.00 81.94 111 VAL A CA 1
ATOM 876 C C . VAL A 1 111 ? 7.751 -8.145 -0.033 1.00 81.94 111 VAL A C 1
ATOM 878 O O . VAL A 1 111 ? 7.590 -9.248 0.498 1.00 81.94 111 VAL A O 1
ATOM 881 N N . LEU A 1 112 ? 7.806 -7.022 0.694 1.00 73.94 112 LEU A N 1
ATOM 882 C CA . LEU A 1 112 ? 7.688 -7.009 2.161 1.00 73.94 112 LEU A CA 1
ATOM 883 C C . LEU A 1 112 ? 6.306 -7.472 2.643 1.00 73.94 112 LEU A C 1
ATOM 885 O O . LEU A 1 112 ? 6.189 -8.136 3.675 1.00 73.94 112 LEU A O 1
ATOM 889 N N . GLU A 1 113 ? 5.243 -7.149 1.916 1.00 69.31 113 GLU A N 1
ATOM 890 C CA . GLU A 1 113 ? 3.890 -7.580 2.255 1.00 69.31 113 GLU A CA 1
ATOM 891 C C . GLU A 1 113 ? 3.660 -9.067 1.966 1.00 69.31 113 GLU A C 1
ATOM 893 O O . GLU A 1 113 ? 3.066 -9.771 2.793 1.00 69.31 113 GLU A O 1
ATOM 898 N N . ALA A 1 114 ? 4.186 -9.574 0.846 1.00 63.53 114 ALA A N 1
ATOM 899 C CA . ALA A 1 114 ? 4.186 -11.005 0.546 1.00 63.53 114 ALA A CA 1
ATOM 900 C C . ALA A 1 114 ? 4.827 -11.823 1.686 1.00 63.53 114 ALA A C 1
ATOM 902 O O . ALA A 1 114 ? 4.425 -12.966 1.933 1.00 63.53 114 ALA A O 1
ATOM 903 N N . TRP A 1 115 ? 5.758 -11.208 2.427 1.00 57.62 115 TRP A N 1
ATOM 904 C CA . TRP A 1 115 ? 6.341 -11.737 3.657 1.00 57.62 115 TRP A CA 1
ATOM 905 C C . TRP A 1 115 ? 5.481 -11.518 4.917 1.00 57.62 115 TRP A C 1
ATOM 907 O O . TRP A 1 115 ? 5.387 -12.404 5.763 1.00 57.62 115 TRP A O 1
ATOM 917 N N . LYS A 1 116 ? 4.795 -10.382 5.091 1.00 51.75 116 LYS A N 1
ATOM 918 C CA . LYS A 1 116 ? 3.919 -10.164 6.266 1.00 51.75 116 LYS A CA 1
ATOM 919 C C . LYS A 1 116 ? 2.740 -11.134 6.315 1.00 51.75 116 LYS A C 1
ATOM 921 O O . LYS A 1 116 ? 2.454 -11.680 7.379 1.00 51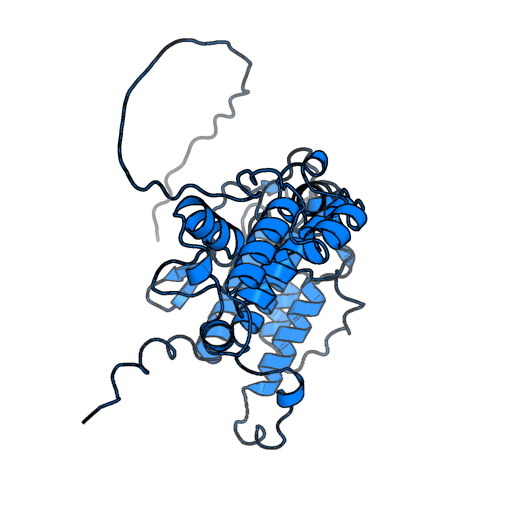.75 116 LYS A O 1
ATOM 926 N N . ASN A 1 117 ? 2.127 -11.425 5.171 1.00 43.97 117 ASN A N 1
ATOM 927 C CA . ASN A 1 117 ? 1.065 -12.430 5.054 1.00 43.97 117 ASN A CA 1
ATOM 928 C C . ASN A 1 117 ? 1.562 -13.881 5.252 1.00 43.97 117 ASN A C 1
ATOM 930 O O . ASN A 1 117 ? 0.752 -14.806 5.314 1.00 43.97 117 ASN A O 1
ATOM 934 N N . TRP A 1 118 ? 2.880 -14.090 5.373 1.00 46.09 118 TRP A N 1
ATOM 935 C CA . TRP A 1 118 ? 3.510 -15.363 5.744 1.00 46.09 118 TRP A CA 1
ATOM 936 C C . TRP A 1 118 ? 3.584 -15.558 7.273 1.00 46.09 118 TRP A C 1
ATOM 938 O O . TRP A 1 118 ? 3.685 -16.688 7.753 1.00 46.09 118 TRP A O 1
ATOM 948 N N . LYS A 1 119 ? 3.501 -14.482 8.074 1.00 43.31 119 LYS A N 1
ATOM 949 C CA . LYS A 1 119 ? 3.709 -14.533 9.532 1.00 43.31 119 LYS A CA 1
ATOM 950 C C . LYS A 1 119 ? 2.469 -14.975 10.308 1.00 43.31 119 LYS A C 1
ATOM 952 O O . LYS A 1 119 ? 1.774 -14.171 10.924 1.00 43.31 119 LYS A O 1
ATOM 957 N N . GLY A 1 120 ? 2.299 -16.290 10.379 1.00 43.09 120 GLY A N 1
ATOM 958 C CA . GLY A 1 120 ? 1.717 -16.961 11.543 1.00 43.09 120 GLY A CA 1
ATOM 959 C C . GLY A 1 120 ? 2.708 -17.167 12.704 1.00 43.09 120 GLY A C 1
ATOM 960 O O . GLY A 1 120 ? 2.354 -17.859 13.649 1.00 43.09 120 GLY A O 1
ATOM 961 N N . ARG A 1 121 ? 3.934 -16.614 12.645 1.00 40.78 121 ARG A N 1
ATOM 962 C CA . ARG A 1 121 ? 4.960 -16.677 13.710 1.00 40.78 121 ARG A CA 1
ATOM 963 C C . ARG A 1 121 ? 5.783 -15.384 13.816 1.00 40.78 121 ARG A C 1
ATOM 965 O O . ARG A 1 121 ? 5.895 -14.628 12.844 1.00 40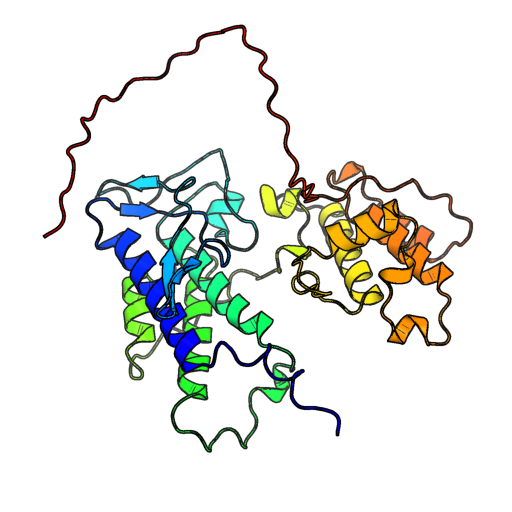.78 121 ARG A O 1
ATOM 972 N N . THR A 1 122 ? 6.304 -15.099 15.009 1.00 34.81 122 THR A N 1
ATOM 973 C CA . THR A 1 122 ? 7.008 -13.858 15.383 1.00 34.81 122 THR A CA 1
ATOM 974 C C . THR A 1 122 ? 8.448 -13.814 14.840 1.00 34.81 122 THR A C 1
ATOM 976 O O . THR A 1 122 ? 9.076 -14.851 14.653 1.00 34.81 122 THR A O 1
ATOM 979 N N . PRO A 1 123 ? 9.019 -12.620 14.570 1.00 38.31 123 PRO A N 1
ATOM 980 C CA . PRO A 1 123 ? 10.395 -12.500 14.080 1.00 38.31 123 PRO A CA 1
ATOM 981 C C . PRO A 1 123 ? 11.497 -12.976 15.039 1.00 38.31 123 PRO A C 1
ATOM 983 O O . PRO A 1 123 ? 12.594 -13.249 14.573 1.00 38.31 123 PRO A O 1
ATOM 986 N N . ALA A 1 124 ? 11.224 -13.123 16.337 1.00 35.44 124 ALA A N 1
ATOM 987 C CA . ALA A 1 124 ? 12.172 -13.722 17.280 1.00 35.44 124 ALA A CA 1
ATOM 988 C C . ALA A 1 124 ? 12.339 -15.246 17.080 1.00 35.44 124 ALA A C 1
ATOM 990 O O . ALA A 1 124 ? 13.341 -15.806 17.503 1.00 35.44 124 ALA A O 1
ATOM 991 N N . GLU A 1 125 ? 11.408 -15.901 16.375 1.00 42.72 125 GLU A N 1
ATOM 992 C CA . GLU A 1 125 ? 11.492 -17.312 15.961 1.00 42.72 125 GLU A CA 1
ATOM 993 C C . GLU A 1 125 ? 12.055 -17.477 14.528 1.00 42.72 125 GLU A C 1
ATOM 995 O O . GLU A 1 125 ? 12.087 -18.582 13.995 1.00 42.72 125 GLU A O 1
ATOM 1000 N N . LEU A 1 126 ? 12.493 -16.391 13.865 1.00 39.62 126 LEU A N 1
ATOM 1001 C CA . LEU A 1 126 ? 13.047 -16.422 12.496 1.00 39.62 126 LEU A CA 1
ATOM 1002 C C . LEU A 1 126 ? 14.547 -16.741 12.419 1.00 39.62 126 LEU A C 1
ATOM 1004 O O . LEU A 1 126 ? 15.098 -16.795 11.321 1.00 39.62 126 LEU A O 1
ATOM 1008 N N . VAL A 1 127 ? 15.199 -16.989 13.550 1.00 44.00 127 VAL A N 1
ATOM 1009 C CA . VAL A 1 127 ? 16.511 -17.640 13.583 1.00 44.00 127 VAL A CA 1
ATOM 1010 C C . VAL A 1 127 ? 16.386 -18.843 14.505 1.00 44.00 127 VAL A C 1
ATOM 1012 O O . VAL A 1 127 ? 16.740 -18.798 15.677 1.00 44.00 127 VAL A O 1
ATOM 1015 N N . ASP A 1 128 ? 15.805 -19.910 13.967 1.00 34.09 128 ASP A N 1
ATOM 1016 C CA . ASP A 1 128 ? 15.829 -21.227 14.593 1.00 34.09 128 ASP A CA 1
ATOM 1017 C C . ASP A 1 128 ? 17.176 -21.902 14.244 1.00 34.09 128 ASP A C 1
ATOM 1019 O O . ASP A 1 128 ? 17.474 -22.048 13.050 1.00 34.09 128 ASP A O 1
ATOM 1023 N N . PRO A 1 129 ? 17.996 -22.329 15.228 1.00 39.44 129 PRO A N 1
ATOM 1024 C CA . PRO A 1 129 ? 19.235 -23.078 14.990 1.00 39.44 129 PRO A CA 1
ATOM 1025 C C . PRO A 1 129 ? 19.048 -24.367 14.166 1.00 39.44 129 PRO A C 1
ATOM 1027 O O . PRO A 1 129 ? 20.028 -24.938 13.689 1.00 39.44 129 PRO A O 1
ATOM 1030 N N . ILE A 1 130 ? 17.807 -24.833 13.980 1.00 38.84 130 ILE A N 1
ATOM 1031 C CA . ILE A 1 130 ? 17.464 -26.086 13.294 1.00 38.84 130 ILE A CA 1
ATOM 1032 C C . ILE A 1 130 ? 17.091 -25.877 11.807 1.00 38.84 130 ILE A C 1
ATOM 1034 O O . ILE A 1 130 ? 17.050 -26.839 11.037 1.00 38.84 130 ILE A O 1
ATOM 1038 N N . LEU A 1 131 ? 16.946 -24.632 11.327 1.00 39.97 131 LEU A N 1
ATOM 1039 C CA . LEU A 1 131 ? 16.732 -24.336 9.893 1.00 39.97 131 LEU A CA 1
ATOM 1040 C C . LEU A 1 131 ? 17.979 -24.581 9.006 1.00 39.97 131 LEU A C 1
ATOM 1042 O O . LEU A 1 131 ? 17.918 -24.408 7.788 1.00 39.97 131 LEU A O 1
ATOM 1046 N N . CYS A 1 132 ? 19.092 -25.045 9.584 1.00 40.12 132 CYS A N 1
ATOM 1047 C CA . CYS A 1 132 ? 20.355 -25.373 8.908 1.00 40.12 132 CYS A CA 1
ATOM 1048 C C . CYS A 1 132 ? 20.365 -26.702 8.118 1.00 40.12 132 CYS A C 1
ATOM 1050 O O . CYS A 1 132 ? 21.439 -27.181 7.764 1.00 40.12 132 CYS A O 1
ATOM 1052 N N . THR A 1 133 ? 19.217 -27.321 7.819 1.00 41.00 133 THR A N 1
ATOM 1053 C CA . THR A 1 133 ? 19.173 -28.644 7.149 1.00 41.00 133 THR A CA 1
ATOM 1054 C C . THR A 1 133 ? 18.593 -28.644 5.728 1.00 41.00 133 THR A C 1
ATOM 1056 O O . THR A 1 133 ? 18.447 -29.706 5.129 1.00 41.00 133 THR A O 1
ATOM 1059 N N . GLY A 1 134 ? 18.337 -27.472 5.132 1.00 40.94 134 GLY A N 1
ATOM 1060 C CA . GLY A 1 134 ? 17.958 -27.339 3.719 1.00 40.94 134 GLY A CA 1
ATOM 1061 C C . GLY A 1 134 ? 18.786 -26.265 3.015 1.00 40.94 134 GLY A C 1
ATOM 1062 O O . GLY A 1 134 ? 18.563 -25.077 3.226 1.00 40.94 134 GLY A O 1
ATOM 1063 N N . LEU A 1 135 ? 19.729 -26.687 2.171 1.00 41.72 135 LEU A N 1
ATOM 1064 C CA . LEU A 1 135 ? 20.822 -25.905 1.566 1.00 41.72 135 LEU A CA 1
ATOM 1065 C C . LEU A 1 135 ? 20.441 -24.707 0.645 1.00 41.72 135 LEU A C 1
ATOM 1067 O O . LEU A 1 135 ? 21.288 -24.264 -0.124 1.00 41.72 135 LEU A O 1
ATOM 1071 N N . GLY A 1 136 ? 19.225 -24.141 0.697 1.00 49.56 136 GLY A N 1
ATOM 1072 C CA . GLY A 1 136 ? 18.833 -23.073 -0.245 1.00 49.56 136 GLY A CA 1
ATOM 1073 C C . GLY A 1 136 ? 17.630 -22.175 0.077 1.00 49.56 136 GLY A C 1
ATOM 1074 O O . GLY A 1 136 ? 17.187 -21.468 -0.814 1.00 49.56 136 GLY A O 1
ATOM 1075 N N . SER A 1 137 ? 17.059 -22.159 1.291 1.00 57.78 137 SER A N 1
ATOM 1076 C CA . SER A 1 137 ? 15.809 -21.393 1.535 1.00 57.78 137 SER A CA 1
ATOM 1077 C C . SER A 1 137 ? 15.943 -20.146 2.416 1.00 57.78 137 SER A C 1
ATOM 1079 O O . SER A 1 137 ? 15.132 -19.232 2.283 1.00 57.78 137 SER A O 1
ATOM 1081 N N . THR A 1 138 ? 16.912 -20.082 3.330 1.00 56.34 138 THR A N 1
ATOM 1082 C CA . THR A 1 138 ? 17.017 -18.973 4.299 1.00 56.34 138 THR A CA 1
ATOM 1083 C C . THR A 1 138 ? 17.866 -17.819 3.775 1.00 56.34 138 THR A C 1
ATOM 1085 O O . THR A 1 138 ? 17.496 -16.662 3.958 1.00 56.34 138 THR A O 1
ATOM 1088 N N . SER A 1 139 ? 18.961 -18.116 3.069 1.00 63.06 139 SER A N 1
ATOM 1089 C CA . SER A 1 139 ? 19.837 -17.100 2.470 1.00 63.06 139 SER A CA 1
ATOM 1090 C C . SER A 1 139 ? 19.115 -16.295 1.384 1.00 63.06 139 SER A C 1
ATOM 1092 O O . SER A 1 139 ? 19.103 -15.067 1.445 1.00 63.06 139 SER A O 1
ATOM 1094 N N . ASP A 1 140 ? 18.414 -16.970 0.468 1.00 67.50 140 ASP A N 1
ATOM 1095 C CA . ASP A 1 140 ? 17.646 -16.318 -0.602 1.00 67.50 140 ASP A CA 1
ATOM 1096 C C . ASP A 1 140 ? 16.497 -15.463 -0.054 1.00 67.50 140 ASP A C 1
ATOM 1098 O O . ASP A 1 140 ? 16.183 -14.396 -0.584 1.00 67.50 140 ASP A O 1
ATOM 1102 N N . LEU A 1 141 ? 15.892 -15.904 1.049 1.00 68.75 141 LEU A N 1
ATOM 1103 C CA . LEU A 1 141 ? 14.850 -15.164 1.743 1.00 68.75 141 LEU A CA 1
ATOM 1104 C C . LEU A 1 141 ? 15.394 -13.896 2.413 1.00 68.75 141 LEU A C 1
ATOM 1106 O O . LEU A 1 141 ? 14.846 -12.813 2.204 1.00 68.75 141 LEU A O 1
ATOM 1110 N N . VAL 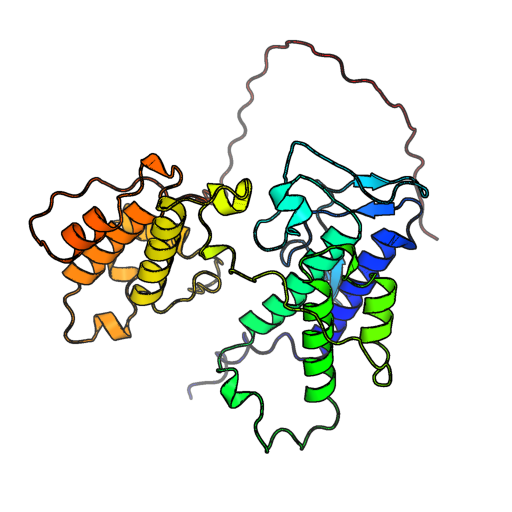A 1 142 ? 16.466 -14.015 3.203 1.00 69.19 142 VAL A N 1
ATOM 1111 C CA . VAL A 1 142 ? 17.134 -12.863 3.835 1.00 69.19 142 VAL A CA 1
ATOM 1112 C C . VAL A 1 142 ? 17.580 -11.871 2.765 1.00 69.19 142 VAL A C 1
ATOM 1114 O O . VAL A 1 142 ? 17.376 -10.667 2.907 1.00 69.19 142 VAL A O 1
ATOM 1117 N N . ARG A 1 143 ? 18.095 -12.383 1.646 1.00 77.19 143 ARG A N 1
ATOM 1118 C CA . ARG A 1 143 ? 18.469 -11.596 0.476 1.00 77.19 143 ARG A CA 1
ATOM 1119 C C . ARG A 1 143 ? 17.275 -10.856 -0.129 1.00 77.19 143 ARG A C 1
ATOM 1121 O O . ARG A 1 143 ? 17.381 -9.658 -0.366 1.00 77.19 143 ARG A O 1
ATOM 1128 N N . CYS A 1 144 ? 16.129 -11.510 -0.320 1.00 78.69 144 CYS A N 1
ATOM 1129 C CA . CYS A 1 144 ? 14.916 -10.853 -0.821 1.00 78.69 144 CYS A CA 1
ATOM 1130 C C . CYS A 1 144 ? 14.410 -9.754 0.121 1.00 78.69 144 CYS A C 1
ATOM 1132 O O . CYS A 1 144 ? 14.013 -8.689 -0.348 1.00 78.69 144 CYS A O 1
ATOM 1134 N N . ILE A 1 145 ? 14.452 -9.982 1.438 1.00 77.56 145 ILE A N 1
ATOM 1135 C CA . ILE A 1 145 ? 14.084 -8.963 2.432 1.00 77.56 145 ILE A CA 1
ATOM 1136 C C . ILE A 1 145 ? 15.039 -7.772 2.340 1.00 77.56 145 ILE A C 1
ATOM 1138 O O . ILE A 1 145 ? 14.587 -6.632 2.293 1.00 77.56 145 ILE A O 1
ATOM 1142 N N . HIS A 1 146 ? 16.347 -8.022 2.263 1.00 78.00 146 HIS A N 1
ATOM 1143 C CA . HIS A 1 146 ? 17.357 -6.972 2.129 1.00 78.00 146 HIS A CA 1
ATOM 1144 C C . HIS A 1 146 ? 17.161 -6.146 0.853 1.00 78.00 146 HIS A C 1
ATOM 1146 O O . HIS A 1 146 ? 17.161 -4.919 0.906 1.00 78.00 146 HIS A O 1
ATOM 1152 N N . ILE A 1 147 ? 16.921 -6.802 -0.286 1.00 85.62 147 ILE A N 1
ATOM 1153 C CA . ILE A 1 147 ? 16.614 -6.132 -1.559 1.00 85.62 147 ILE A CA 1
ATOM 1154 C C . ILE A 1 147 ? 15.349 -5.281 -1.427 1.00 85.62 147 ILE A C 1
ATOM 1156 O O . ILE A 1 147 ? 15.329 -4.136 -1.874 1.00 85.62 147 ILE A O 1
ATOM 1160 N N . ALA A 1 148 ? 14.304 -5.806 -0.788 1.00 86.31 148 ALA A N 1
ATOM 1161 C CA . ALA A 1 148 ? 13.067 -5.065 -0.589 1.00 86.31 148 ALA A CA 1
ATOM 1162 C C . ALA A 1 148 ? 13.268 -3.833 0.310 1.00 86.31 148 ALA A C 1
ATOM 1164 O O . ALA A 1 148 ? 12.717 -2.778 0.013 1.00 86.31 148 ALA A O 1
ATOM 1165 N N . LEU A 1 149 ? 14.113 -3.931 1.344 1.00 80.50 149 LEU A N 1
ATOM 1166 C CA . LEU A 1 149 ? 14.502 -2.803 2.200 1.00 80.50 149 LEU A CA 1
ATOM 1167 C C . LEU A 1 149 ? 15.296 -1.727 1.441 1.00 80.50 149 LEU A C 1
ATOM 1169 O O . LEU A 1 149 ? 15.081 -0.537 1.668 1.00 80.50 149 LEU A O 1
ATOM 1173 N N . LEU A 1 150 ? 16.162 -2.123 0.502 1.00 86.12 150 LEU A N 1
ATOM 1174 C CA . LEU A 1 150 ? 16.824 -1.185 -0.416 1.00 86.12 150 LEU A CA 1
ATOM 1175 C C . LEU A 1 150 ? 15.826 -0.500 -1.361 1.00 86.12 150 LEU A C 1
ATOM 1177 O O . LEU A 1 150 ? 16.018 0.649 -1.743 1.00 86.12 150 LEU A O 1
ATOM 1181 N N . CYS A 1 151 ? 14.747 -1.183 -1.740 1.00 91.44 151 CYS A N 1
ATOM 1182 C CA . CYS A 1 151 ? 13.720 -0.610 -2.608 1.00 91.44 151 CYS A CA 1
ATOM 1183 C C . CYS A 1 151 ? 12.836 0.426 -1.894 1.00 91.44 151 CYS A C 1
ATOM 1185 O O . CYS A 1 151 ? 12.332 1.327 -2.554 1.00 91.44 151 CYS A O 1
ATOM 1187 N N . VAL A 1 152 ? 12.664 0.336 -0.569 1.00 86.94 152 VAL A N 1
ATOM 1188 C CA . VAL A 1 152 ? 11.792 1.236 0.219 1.00 86.94 152 VAL A CA 1
ATOM 1189 C C . VAL A 1 152 ? 12.550 2.340 0.968 1.00 86.94 152 VAL A C 1
ATOM 1191 O O . VAL A 1 152 ? 12.113 2.795 2.021 1.00 86.94 152 VAL A O 1
ATOM 1194 N N . GLN A 1 153 ? 13.700 2.776 0.452 1.00 83.31 153 GLN A N 1
ATOM 1195 C CA . GLN A 1 153 ? 14.416 3.933 1.005 1.00 83.31 153 GLN A CA 1
ATOM 1196 C C . GLN A 1 153 ? 13.579 5.214 0.885 1.00 83.31 153 GLN A C 1
ATOM 1198 O O . GLN A 1 153 ? 12.858 5.386 -0.102 1.00 83.31 153 GLN A O 1
ATOM 1203 N N . GLU A 1 154 ? 13.691 6.113 1.867 1.00 78.31 154 GLU A N 1
ATOM 1204 C CA . GLU A 1 154 ? 12.962 7.391 1.886 1.00 78.31 154 GLU A CA 1
ATOM 1205 C C . GLU A 1 154 ? 13.294 8.220 0.641 1.00 78.31 154 GLU A C 1
ATOM 1207 O O . GLU A 1 154 ? 12.410 8.508 -0.167 1.00 78.31 154 GLU A O 1
ATOM 1212 N N . ASN A 1 155 ? 14.579 8.498 0.399 1.00 81.25 155 ASN A N 1
ATOM 1213 C CA . ASN A 1 155 ? 14.981 9.231 -0.795 1.00 81.25 155 ASN A CA 1
ATOM 1214 C C . ASN A 1 155 ? 14.961 8.321 -2.028 1.00 81.25 155 ASN A C 1
ATOM 1216 O O . ASN A 1 155 ? 15.587 7.259 -2.069 1.00 81.25 155 ASN A O 1
ATOM 1220 N N . ALA A 1 156 ? 14.320 8.789 -3.098 1.00 90.62 156 ALA A N 1
ATOM 1221 C CA . ALA A 1 156 ? 14.256 8.073 -4.371 1.00 90.62 156 ALA A CA 1
ATOM 1222 C C . ALA A 1 156 ? 15.641 7.794 -4.993 1.00 90.62 156 ALA A C 1
ATOM 1224 O O . ALA A 1 156 ? 15.809 6.812 -5.724 1.00 90.62 156 ALA A O 1
ATOM 1225 N N . ILE A 1 157 ? 16.641 8.638 -4.714 1.00 90.25 157 ILE A N 1
ATOM 1226 C CA . ILE A 1 157 ? 18.008 8.466 -5.227 1.00 90.25 157 ILE A CA 1
ATOM 1227 C C . ILE A 1 157 ? 18.707 7.237 -4.632 1.00 90.25 157 ILE A C 1
ATOM 1229 O O . ILE A 1 157 ? 19.420 6.558 -5.367 1.00 90.25 157 ILE A O 1
ATOM 1233 N N . ASP A 1 158 ? 18.409 6.897 -3.376 1.00 88.69 158 ASP A N 1
ATOM 1234 C CA . ASP A 1 158 ? 19.047 5.801 -2.632 1.00 88.69 158 ASP A CA 1
ATOM 1235 C C . ASP A 1 158 ? 18.476 4.426 -3.018 1.00 88.69 158 ASP A C 1
ATOM 1237 O O . ASP A 1 158 ? 19.073 3.383 -2.750 1.00 88.69 158 ASP A O 1
ATOM 1241 N N . ARG A 1 159 ? 17.318 4.406 -3.692 1.00 93.25 159 ARG A N 1
ATOM 1242 C CA . ARG A 1 159 ? 16.697 3.177 -4.201 1.00 93.25 159 ARG A CA 1
ATOM 1243 C C . ARG A 1 159 ? 17.464 2.644 -5.420 1.00 93.25 159 ARG A C 1
ATOM 1245 O O . ARG A 1 159 ? 17.847 3.438 -6.287 1.00 93.25 159 ARG A O 1
ATOM 1252 N N . PRO A 1 160 ? 17.631 1.319 -5.574 1.00 94.62 160 PRO A N 1
ATOM 1253 C CA . PRO A 1 160 ? 18.238 0.733 -6.768 1.00 94.62 160 PRO A CA 1
ATOM 1254 C C . PRO A 1 160 ? 17.365 0.937 -8.019 1.00 94.62 160 PRO A C 1
ATOM 1256 O O . PRO A 1 160 ? 16.187 1.280 -7.933 1.00 94.62 160 PRO A O 1
ATOM 1259 N N . THR A 1 161 ? 17.929 0.699 -9.204 1.00 95.38 161 THR A N 1
ATOM 1260 C CA . THR A 1 161 ? 17.135 0.501 -10.431 1.00 95.38 161 THR A CA 1
ATOM 1261 C C . THR A 1 161 ? 16.575 -0.918 -10.483 1.00 95.38 161 THR A C 1
ATOM 1263 O O . THR A 1 161 ? 17.112 -1.825 -9.839 1.00 95.38 161 THR A O 1
ATOM 1266 N N . MET A 1 162 ? 15.539 -1.157 -11.293 1.00 95.56 162 MET A N 1
ATOM 1267 C CA . MET A 1 162 ? 15.026 -2.519 -11.470 1.00 95.56 162 MET A CA 1
ATOM 1268 C C . MET A 1 162 ? 16.051 -3.455 -12.121 1.00 95.56 162 MET A C 1
ATOM 1270 O O . MET A 1 162 ? 16.092 -4.629 -11.756 1.00 95.56 162 MET A O 1
ATOM 1274 N N . ALA A 1 163 ? 16.950 -2.949 -12.973 1.00 93.69 163 ALA A N 1
ATOM 1275 C CA . ALA A 1 163 ? 18.074 -3.732 -13.491 1.00 93.69 163 ALA A CA 1
ATOM 1276 C C . ALA A 1 163 ? 18.975 -4.238 -12.352 1.00 93.69 163 ALA A C 1
ATOM 1278 O O . ALA A 1 163 ? 19.273 -5.432 -12.258 1.00 93.69 163 ALA A O 1
ATOM 1279 N N . SER A 1 164 ? 19.327 -3.347 -11.419 1.00 92.19 164 SER A N 1
ATOM 1280 C CA . SER A 1 164 ? 20.087 -3.703 -10.215 1.00 92.19 164 SER A CA 1
ATOM 1281 C C . SER A 1 164 ? 19.332 -4.710 -9.342 1.00 92.19 164 SER A C 1
ATOM 1283 O O . SER A 1 164 ? 19.925 -5.678 -8.874 1.00 92.19 164 SER A O 1
ATOM 1285 N N . VAL A 1 165 ? 18.019 -4.535 -9.150 1.00 92.44 165 VAL A N 1
ATOM 1286 C CA . VAL A 1 165 ? 17.172 -5.478 -8.395 1.00 92.44 165 VAL A CA 1
ATOM 1287 C C . VAL A 1 165 ? 17.174 -6.866 -9.035 1.00 92.44 165 VAL A C 1
ATOM 1289 O O . VAL A 1 165 ? 17.372 -7.858 -8.336 1.00 92.44 165 VAL A O 1
AT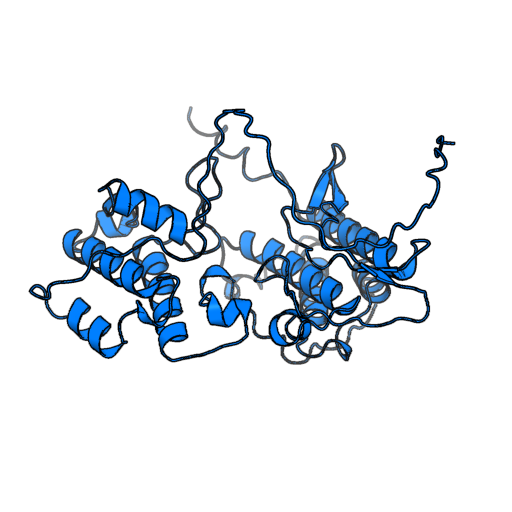OM 1292 N N . VAL A 1 166 ? 17.010 -6.959 -10.357 1.00 91.62 166 VAL A N 1
ATOM 1293 C CA . VAL A 1 166 ? 17.035 -8.234 -11.089 1.00 91.62 166 VAL A CA 1
ATOM 1294 C C . VAL A 1 166 ? 18.406 -8.908 -10.975 1.00 91.62 166 VAL A C 1
ATOM 1296 O O . VAL A 1 166 ? 18.466 -10.119 -10.755 1.00 91.62 166 VAL A O 1
ATOM 1299 N N . LEU A 1 167 ? 19.506 -8.155 -11.060 1.00 88.19 167 LEU A N 1
ATOM 1300 C CA . LEU A 1 167 ? 20.853 -8.687 -10.820 1.00 88.19 167 LEU A CA 1
ATOM 1301 C C . LEU A 1 167 ? 21.007 -9.206 -9.386 1.00 88.19 167 LEU A C 1
ATOM 1303 O O . LEU A 1 167 ? 21.474 -10.329 -9.180 1.00 88.19 167 LEU A O 1
ATOM 1307 N N . MET A 1 168 ? 20.558 -8.427 -8.397 1.00 86.06 168 MET A N 1
ATOM 1308 C CA . MET A 1 168 ? 20.602 -8.823 -6.992 1.00 86.06 168 MET A CA 1
ATOM 1309 C C . MET A 1 168 ? 19.757 -10.075 -6.729 1.00 86.06 168 MET A C 1
ATOM 1311 O O . MET A 1 168 ? 20.208 -10.937 -5.986 1.00 86.06 168 MET A O 1
ATOM 1315 N N . LEU A 1 169 ? 18.594 -10.244 -7.357 1.00 83.38 169 LEU A N 1
ATOM 1316 C CA . LEU A 1 169 ? 17.766 -11.447 -7.197 1.00 83.38 169 LEU A CA 1
ATOM 1317 C C . LEU A 1 169 ? 18.368 -12.705 -7.849 1.00 83.38 169 LEU A C 1
ATOM 1319 O O . LEU A 1 169 ? 18.036 -13.813 -7.438 1.00 83.38 169 LEU A O 1
ATOM 1323 N N . ASN A 1 170 ? 19.232 -12.562 -8.860 1.00 82.75 170 ASN A N 1
ATOM 1324 C CA . ASN A 1 170 ? 19.780 -13.701 -9.610 1.00 82.75 170 ASN A CA 1
ATOM 1325 C C . ASN A 1 170 ? 21.193 -14.127 -9.184 1.00 82.75 170 ASN A C 1
ATOM 1327 O O . ASN A 1 170 ? 21.601 -15.238 -9.514 1.00 82.75 170 ASN A O 1
ATOM 1331 N N . SER A 1 171 ? 21.951 -13.279 -8.483 1.00 76.50 171 SER A N 1
ATOM 1332 C CA . SER A 1 171 ? 23.339 -13.583 -8.111 1.00 76.50 171 SER A CA 1
ATOM 1333 C C . SER A 1 171 ? 23.523 -13.653 -6.603 1.00 76.50 171 SER A C 1
ATOM 1335 O O . SER A 1 171 ? 23.500 -12.634 -5.922 1.00 76.50 171 SER A O 1
ATOM 1337 N N . VAL A 1 172 ? 23.777 -14.850 -6.078 1.00 64.31 172 VAL A N 1
ATOM 1338 C CA . VAL A 1 172 ? 23.991 -15.091 -4.640 1.00 64.31 172 VAL A CA 1
ATOM 1339 C C . VAL A 1 172 ? 25.309 -14.466 -4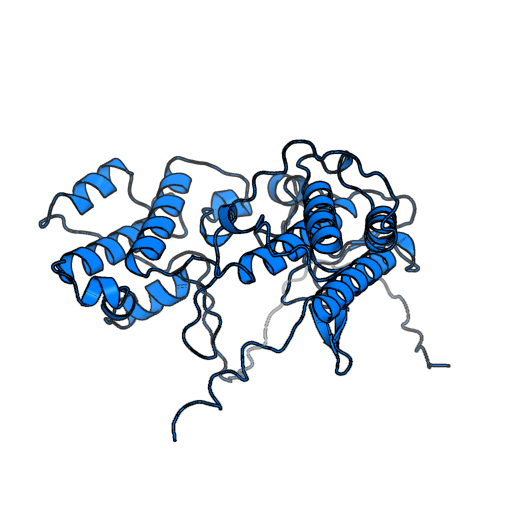.141 1.00 64.31 172 VAL A C 1
ATOM 1341 O O . VAL A 1 172 ? 25.440 -14.168 -2.957 1.00 64.31 172 VAL A O 1
ATOM 1344 N N . SER A 1 173 ? 26.260 -14.189 -5.042 1.00 61.03 173 SER A N 1
ATOM 1345 C CA . SER A 1 173 ? 27.610 -13.691 -4.720 1.00 61.03 173 SER A CA 1
ATOM 1346 C C . SER A 1 173 ? 27.762 -12.164 -4.751 1.00 61.03 173 SER A C 1
ATOM 1348 O O . SER A 1 173 ? 28.852 -11.661 -4.493 1.00 61.03 173 SER A O 1
ATOM 1350 N N . LEU A 1 174 ? 26.708 -11.409 -5.077 1.00 67.25 174 LEU A N 1
ATOM 1351 C CA . LEU A 1 174 ? 26.770 -9.944 -5.072 1.00 67.25 174 LEU A CA 1
ATOM 1352 C C . LEU A 1 174 ? 26.700 -9.395 -3.642 1.00 67.25 174 LEU A C 1
ATOM 1354 O O . LEU A 1 174 ? 25.698 -9.610 -2.948 1.00 67.25 174 LEU A O 1
ATOM 1358 N N . THR A 1 175 ? 27.721 -8.626 -3.258 1.00 67.38 175 THR A N 1
ATOM 1359 C CA . THR A 1 175 ? 27.709 -7.765 -2.068 1.00 67.38 175 THR A CA 1
ATOM 1360 C C . THR A 1 175 ? 26.746 -6.602 -2.298 1.00 67.38 175 THR A C 1
ATOM 1362 O O . THR A 1 175 ? 26.865 -5.883 -3.288 1.00 67.38 175 THR A O 1
ATOM 1365 N N . MET A 1 176 ? 25.784 -6.420 -1.393 1.00 71.25 176 MET A N 1
ATOM 1366 C CA . MET A 1 176 ? 24.783 -5.353 -1.471 1.00 71.25 176 MET A CA 1
ATOM 1367 C C . MET A 1 176 ? 25.103 -4.242 -0.473 1.00 71.25 176 MET A C 1
ATOM 1369 O O . MET A 1 176 ? 25.629 -4.511 0.608 1.00 71.25 176 MET A O 1
ATOM 1373 N N . ALA A 1 177 ? 24.740 -3.004 -0.813 1.00 69.50 177 ALA A N 1
ATOM 1374 C CA . ALA A 1 177 ? 24.781 -1.895 0.133 1.00 69.50 177 ALA A CA 1
ATOM 1375 C C . ALA A 1 177 ? 23.874 -2.182 1.338 1.00 69.50 177 ALA A C 1
ATOM 1377 O O . ALA A 1 177 ? 22.847 -2.852 1.207 1.00 69.50 177 ALA A O 1
ATOM 1378 N N . THR A 1 178 ? 24.233 -1.675 2.513 1.00 67.94 178 THR A N 1
ATOM 1379 C CA . THR A 1 178 ? 23.348 -1.691 3.680 1.00 67.94 178 THR A CA 1
ATOM 1380 C C . THR A 1 178 ? 22.281 -0.608 3.512 1.00 67.94 178 THR A C 1
ATOM 1382 O O . THR A 1 178 ? 22.661 0.542 3.288 1.00 67.94 178 THR A O 1
ATOM 1385 N N . PRO A 1 179 ? 20.977 -0.927 3.611 1.00 63.09 179 PRO A N 1
ATOM 1386 C CA . PRO A 1 179 ? 19.937 0.092 3.554 1.00 63.09 179 PRO A CA 1
ATOM 1387 C C . PRO A 1 179 ? 20.130 1.095 4.696 1.00 63.09 179 PRO A C 1
ATOM 1389 O O . PRO A 1 179 ? 20.286 0.697 5.852 1.00 63.09 179 PRO A O 1
ATOM 1392 N N . THR A 1 180 ? 20.106 2.387 4.374 1.00 57.47 180 THR A N 1
ATOM 1393 C CA . THR A 1 180 ? 19.829 3.430 5.365 1.00 57.47 180 THR A CA 1
ATOM 1394 C C . THR A 1 180 ? 18.386 3.266 5.860 1.00 57.47 180 THR A C 1
ATOM 1396 O O . THR A 1 180 ? 17.614 2.511 5.267 1.00 57.47 180 THR A O 1
ATOM 1399 N N . GLU A 1 181 ? 18.040 3.835 7.014 1.00 54.12 181 GLU A N 1
ATOM 1400 C CA . GLU A 1 181 ? 16.739 3.618 7.667 1.00 54.12 181 GLU A CA 1
ATOM 1401 C C . GLU A 1 181 ? 15.577 3.661 6.643 1.00 54.12 181 GLU A C 1
ATOM 1403 O O . GLU A 1 181 ? 15.467 4.634 5.893 1.00 54.12 181 GLU A O 1
ATOM 1408 N N . PRO A 1 182 ? 14.777 2.582 6.502 1.00 56.69 182 PRO A N 1
ATOM 1409 C CA . PRO A 1 182 ? 13.752 2.518 5.465 1.00 56.69 182 PRO A CA 1
ATOM 1410 C C . PRO A 1 182 ? 12.688 3.587 5.717 1.00 56.69 182 PRO A C 1
ATOM 1412 O O . PRO A 1 182 ? 12.407 3.914 6.873 1.00 56.69 182 PRO A O 1
ATOM 1415 N N . ALA A 1 183 ? 12.040 4.064 4.650 1.00 53.94 183 ALA A N 1
ATOM 1416 C CA . ALA A 1 183 ? 10.846 4.891 4.778 1.00 53.94 183 ALA A CA 1
ATOM 1417 C C . ALA A 1 183 ? 9.869 4.198 5.736 1.00 53.94 183 ALA A C 1
ATOM 1419 O O . ALA A 1 183 ? 9.610 2.994 5.607 1.00 53.94 183 ALA A O 1
ATOM 1420 N N . PHE A 1 184 ? 9.380 4.930 6.736 1.00 47.94 184 PHE A N 1
ATOM 1421 C CA . PHE A 1 184 ? 8.616 4.358 7.839 1.00 47.94 184 PHE A CA 1
ATOM 1422 C C . PHE A 1 184 ? 7.374 3.621 7.300 1.00 47.94 184 PHE A C 1
ATOM 1424 O O . PHE A 1 184 ? 6.396 4.228 6.867 1.00 47.94 184 PHE A O 1
ATOM 1431 N N . TYR A 1 185 ? 7.414 2.283 7.299 1.00 44.78 185 TYR A N 1
ATOM 1432 C CA . TYR A 1 185 ? 6.297 1.452 6.855 1.00 44.78 185 TYR A CA 1
ATOM 1433 C C . TYR A 1 185 ? 5.208 1.478 7.929 1.00 44.78 185 TYR A C 1
ATOM 1435 O O . TYR A 1 185 ? 5.233 0.680 8.872 1.00 44.78 185 TYR A O 1
ATOM 1443 N N . ILE A 1 186 ? 4.220 2.356 7.778 1.00 49.50 186 ILE A N 1
ATOM 1444 C CA . ILE A 1 186 ? 2.934 2.197 8.463 1.00 49.50 186 ILE A CA 1
ATOM 1445 C C . ILE A 1 186 ? 2.039 1.403 7.511 1.00 49.50 186 ILE A C 1
ATOM 1447 O O . ILE A 1 186 ? 1.834 1.830 6.372 1.00 49.50 186 ILE A O 1
ATOM 1451 N N . PRO A 1 187 ? 1.511 0.236 7.925 1.00 51.94 187 PRO A N 1
ATOM 1452 C CA . PRO A 1 187 ? 0.531 -0.471 7.118 1.00 51.94 187 PRO A CA 1
ATOM 1453 C C . PRO A 1 187 ? -0.630 0.484 6.794 1.00 51.94 187 PRO A C 1
ATOM 1455 O O . PRO A 1 187 ? -1.135 1.129 7.717 1.00 51.94 187 PRO A O 1
ATOM 1458 N N . PRO A 1 188 ? -1.091 0.566 5.532 1.00 54.84 188 PRO A N 1
ATOM 1459 C CA . PRO A 1 188 ? -2.082 1.558 5.104 1.00 54.84 188 PRO A CA 1
ATOM 1460 C C . PRO A 1 188 ? -3.379 1.552 5.929 1.00 54.84 188 PRO A C 1
ATOM 1462 O O . PRO A 1 188 ? -4.074 2.558 5.971 1.00 54.84 188 PRO A O 1
ATOM 1465 N N . GLY A 1 189 ? -3.686 0.457 6.635 1.00 63.41 189 GLY A N 1
ATOM 1466 C CA . GLY A 1 189 ? -4.854 0.354 7.506 1.00 63.41 189 GLY A CA 1
ATOM 1467 C C . GLY A 1 189 ? -4.874 1.283 8.727 1.00 63.41 189 GLY A C 1
ATOM 1468 O O . GLY A 1 189 ? -5.965 1.533 9.223 1.00 63.41 189 GLY A O 1
ATOM 1469 N N . TYR A 1 190 ? -3.731 1.796 9.207 1.00 74.31 190 TYR A N 1
ATOM 1470 C CA . TYR A 1 190 ? -3.682 2.650 10.413 1.00 74.31 190 TYR A CA 1
ATOM 1471 C C . TYR A 1 190 ? -3.627 4.145 10.106 1.00 74.31 190 TYR A C 1
ATOM 1473 O O . TYR A 1 190 ? -3.887 4.947 10.995 1.00 74.31 190 TYR A O 1
ATOM 1481 N N . MET A 1 191 ? -3.292 4.535 8.876 1.00 75.94 191 MET A N 1
ATOM 1482 C CA . MET A 1 191 ? -3.148 5.945 8.523 1.00 75.94 191 MET A CA 1
ATOM 1483 C C . MET A 1 191 ? -4.511 6.605 8.312 1.00 75.94 191 MET A C 1
ATOM 1485 O O . MET A 1 191 ? -5.370 6.069 7.612 1.00 75.94 191 MET A O 1
ATOM 1489 N N . ALA A 1 192 ? -4.678 7.810 8.858 1.00 82.44 192 ALA A N 1
ATOM 1490 C CA . ALA A 1 192 ? -5.832 8.641 8.546 1.00 82.44 192 ALA A CA 1
ATOM 1491 C C . ALA A 1 192 ? -5.863 9.008 7.050 1.00 82.44 192 ALA A C 1
ATOM 1493 O O . ALA A 1 192 ? -4.795 9.216 6.471 1.00 82.44 192 ALA A O 1
ATOM 1494 N N . PRO A 1 193 ? -7.045 9.143 6.424 1.00 77.31 193 PRO A N 1
ATOM 1495 C CA . PRO A 1 193 ? -7.177 9.472 5.008 1.00 77.31 193 PRO A CA 1
ATOM 1496 C C . PRO A 1 193 ? -6.426 10.740 4.624 1.00 77.31 193 PRO A C 1
ATOM 1498 O O . PRO A 1 193 ? -5.616 10.698 3.718 1.00 77.31 193 PRO A O 1
ATOM 1501 N N . GLU A 1 194 ? -6.599 11.848 5.342 1.00 77.44 194 GLU A N 1
ATOM 1502 C CA . GLU A 1 194 ? -5.929 13.114 5.029 1.00 77.44 194 GLU A CA 1
ATOM 1503 C C . GLU A 1 194 ? -4.399 13.026 5.153 1.00 77.44 194 GLU A C 1
ATOM 1505 O O . GLU A 1 194 ? -3.664 13.634 4.371 1.00 77.44 194 GLU A O 1
ATOM 1510 N N . TYR A 1 195 ? -3.919 12.199 6.084 1.00 76.69 195 TYR A N 1
ATOM 1511 C CA . TYR A 1 195 ? -2.497 11.929 6.248 1.00 76.69 195 TYR A CA 1
ATOM 1512 C C . TYR A 1 195 ? -1.968 11.053 5.108 1.00 76.69 195 TYR A C 1
ATOM 1514 O O . TYR A 1 195 ? -0.963 11.388 4.488 1.00 76.69 195 TYR A O 1
ATOM 1522 N N . ALA A 1 196 ? -2.682 9.980 4.765 1.00 64.31 196 AL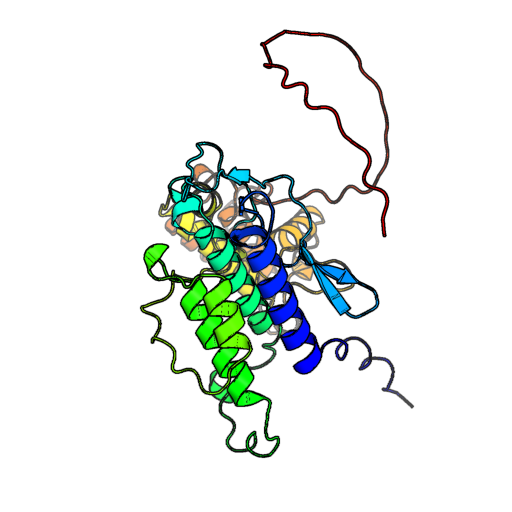A A N 1
ATOM 1523 C CA . ALA A 1 196 ? -2.324 9.080 3.673 1.00 64.31 196 ALA A CA 1
ATOM 1524 C C . ALA A 1 196 ? -2.434 9.745 2.288 1.00 64.31 196 ALA A C 1
ATOM 1526 O O . ALA A 1 196 ? -1.647 9.443 1.394 1.00 64.31 196 ALA A O 1
ATOM 1527 N N . MET A 1 197 ? -3.418 10.630 2.104 1.00 57.62 197 MET A N 1
ATOM 1528 C CA . MET A 1 197 ? -3.766 11.259 0.827 1.00 57.62 197 MET A CA 1
ATOM 1529 C C . MET A 1 197 ? -2.952 12.517 0.543 1.00 57.62 197 MET A C 1
ATOM 1531 O O . MET A 1 197 ? -2.669 12.800 -0.622 1.00 57.62 197 MET A O 1
ATOM 1535 N N . HIS A 1 198 ? -2.634 13.298 1.577 1.00 62.66 198 HIS A N 1
ATOM 1536 C CA . HIS A 1 198 ? -2.074 14.643 1.422 1.00 62.66 198 HIS A CA 1
ATOM 1537 C C . HIS A 1 198 ? -0.861 14.905 2.323 1.00 62.66 198 HIS A C 1
ATOM 1539 O O . HIS A 1 198 ? -0.376 16.034 2.367 1.00 62.66 198 HIS A O 1
ATOM 1545 N N . GLY A 1 199 ? -0.396 13.910 3.090 1.00 59.41 199 GLY A N 1
ATOM 1546 C CA . GLY A 1 199 ? 0.667 14.093 4.084 1.00 59.41 199 GLY A CA 1
ATOM 1547 C C . GLY A 1 199 ? 0.265 15.006 5.248 1.00 59.41 199 GLY A C 1
ATOM 1548 O O . GLY A 1 199 ? 1.116 15.427 6.030 1.00 59.41 199 GLY A O 1
ATOM 1549 N N . GLN A 1 200 ? -1.023 15.340 5.374 1.00 71.56 200 GLN A N 1
ATOM 1550 C CA . GLN A 1 200 ? -1.518 16.243 6.406 1.00 71.56 200 GLN A CA 1
ATOM 1551 C C . GLN A 1 200 ? -1.665 15.478 7.717 1.00 71.56 200 GLN A C 1
ATOM 1553 O O . GLN A 1 200 ? -2.600 14.702 7.890 1.00 71.56 200 GLN A O 1
ATOM 1558 N N . PHE A 1 201 ? -0.734 15.679 8.646 1.00 81.56 201 PHE A N 1
ATOM 1559 C CA . PHE A 1 201 ? -0.837 15.111 9.986 1.00 81.56 201 PHE A CA 1
ATOM 1560 C C . PHE A 1 201 ? -1.477 16.107 10.947 1.00 81.56 201 PHE A C 1
ATOM 1562 O O . PHE A 1 201 ? -1.298 17.322 10.859 1.00 81.56 201 PHE A O 1
ATOM 1569 N N . SER A 1 202 ? -2.231 15.576 11.896 1.00 88.62 202 SER A N 1
ATOM 1570 C CA . SER A 1 202 ? -2.820 16.343 12.983 1.00 88.62 202 SER A CA 1
ATOM 1571 C C . SER A 1 202 ? -3.036 15.437 14.188 1.00 88.62 202 SER A C 1
ATOM 1573 O O . SER A 1 202 ? -3.014 14.212 14.071 1.00 88.62 202 SER A O 1
ATOM 1575 N N . THR A 1 203 ? -3.384 16.026 15.330 1.00 92.31 203 THR A N 1
ATOM 1576 C CA . THR A 1 203 ? -3.841 15.253 16.495 1.00 92.31 203 THR A CA 1
ATOM 1577 C C . THR A 1 203 ? -5.062 14.378 16.180 1.00 92.31 203 THR A C 1
ATOM 1579 O O . THR A 1 203 ? -5.301 13.385 16.859 1.00 92.31 203 THR A O 1
ATOM 1582 N N . LYS A 1 204 ? -5.842 14.699 15.135 1.00 94.19 204 LYS A N 1
ATOM 1583 C CA . LYS A 1 204 ? -6.974 13.880 14.670 1.00 94.19 204 LYS A CA 1
ATOM 1584 C C . LYS A 1 204 ? -6.541 12.689 13.816 1.00 94.19 204 LYS A C 1
ATOM 1586 O O . LYS A 1 204 ? -7.306 11.730 13.693 1.00 94.19 204 LYS A O 1
ATOM 1591 N N . SER A 1 205 ? -5.345 12.724 13.240 1.00 86.94 205 SER A N 1
ATOM 1592 C CA . SER A 1 205 ? -4.767 11.590 12.519 1.00 86.94 205 SER A CA 1
ATOM 1593 C C . SER A 1 205 ? -4.301 10.504 13.504 1.00 86.94 205 SER A C 1
ATOM 1595 O O . SER A 1 205 ? -4.503 9.313 13.257 1.00 86.94 205 SER A O 1
ATOM 1597 N N . ASP A 1 206 ? -3.825 10.907 14.688 1.00 88.25 206 ASP A N 1
ATOM 1598 C CA . ASP A 1 206 ? -3.547 9.992 15.806 1.00 88.25 206 ASP A CA 1
ATOM 1599 C C . ASP A 1 206 ? -4.830 9.351 16.353 1.00 88.25 206 ASP A C 1
ATOM 1601 O O . ASP A 1 206 ? -4.868 8.148 16.609 1.00 88.25 206 ASP A O 1
ATOM 1605 N N . VAL A 1 207 ? -5.916 10.130 16.473 1.00 95.12 207 VAL A N 1
ATOM 1606 C CA . VAL A 1 207 ? -7.238 9.614 16.886 1.00 95.12 207 VAL A CA 1
ATOM 1607 C C . VAL A 1 207 ? -7.722 8.526 15.925 1.00 95.12 207 VAL A C 1
ATOM 1609 O O . VAL A 1 207 ? -8.208 7.489 16.375 1.00 95.12 207 VAL A O 1
ATOM 1612 N N . PHE A 1 208 ? -7.559 8.723 14.613 1.00 91.88 208 PHE A N 1
ATOM 1613 C CA . PHE A 1 208 ? -7.900 7.703 13.618 1.00 91.88 208 PHE A CA 1
ATOM 1614 C C . PHE A 1 208 ? -7.104 6.417 13.852 1.00 91.88 208 PHE A C 1
ATOM 1616 O O . PHE A 1 208 ? -7.687 5.339 13.975 1.00 91.88 208 PHE A O 1
ATOM 1623 N N . SER A 1 209 ? -5.784 6.549 13.993 1.00 87.69 209 SER A N 1
ATOM 1624 C CA . SER A 1 209 ? -4.872 5.424 14.226 1.00 87.69 209 SER A CA 1
ATOM 1625 C C . SER A 1 209 ? -5.237 4.657 15.505 1.00 87.69 209 SER A C 1
ATOM 1627 O O . SER A 1 209 ? -5.241 3.425 15.522 1.00 87.69 209 SER A O 1
ATOM 1629 N N . PHE A 1 210 ? -5.628 5.376 16.563 1.00 92.69 210 PHE A N 1
ATOM 1630 C CA . PHE A 1 210 ? -6.142 4.795 17.802 1.00 92.69 210 PHE A CA 1
ATOM 1631 C C . PHE A 1 210 ? -7.440 4.006 17.582 1.00 92.69 210 PHE A C 1
ATOM 1633 O O . PHE A 1 210 ? -7.573 2.891 18.081 1.00 92.69 210 PHE A O 1
ATOM 1640 N N . GLY A 1 211 ? -8.393 4.543 16.815 1.00 91.00 211 GLY A N 1
ATOM 1641 C CA . GLY A 1 211 ? -9.639 3.842 16.496 1.00 91.00 211 GLY A CA 1
ATOM 1642 C C . GLY A 1 211 ? -9.398 2.520 15.765 1.00 91.00 211 GLY A C 1
ATOM 1643 O O . GLY A 1 211 ? -9.964 1.490 16.131 1.00 91.00 211 GLY A O 1
ATOM 1644 N N . VAL A 1 212 ? -8.495 2.529 14.785 1.00 86.69 212 VAL A N 1
ATOM 1645 C CA . VAL A 1 212 ? -8.060 1.321 14.074 1.00 86.69 212 VAL A CA 1
ATOM 1646 C C . VAL A 1 212 ? -7.464 0.294 15.047 1.00 86.69 212 VAL A C 1
ATOM 1648 O O . VAL A 1 212 ? -7.849 -0.876 15.016 1.00 86.69 212 VAL A O 1
ATOM 1651 N N . LEU A 1 213 ? -6.582 0.736 15.949 1.00 85.44 213 LEU A N 1
ATOM 1652 C CA . LEU A 1 213 ? -5.940 -0.119 16.949 1.00 85.44 213 LEU A CA 1
ATOM 1653 C C . LEU A 1 213 ? -6.957 -0.762 17.907 1.00 85.44 213 LEU A C 1
ATOM 1655 O O . LEU A 1 213 ? -6.855 -1.947 18.216 1.00 85.44 213 LEU A O 1
ATOM 1659 N N . VAL A 1 214 ? -7.969 -0.013 18.354 1.00 85.75 214 VAL A N 1
ATOM 1660 C CA . VAL A 1 214 ? -9.034 -0.553 19.216 1.00 85.75 214 VAL A CA 1
ATOM 1661 C C . VAL A 1 214 ? -9.837 -1.641 18.493 1.00 85.75 214 VAL A C 1
ATOM 1663 O O . VAL A 1 214 ? -10.123 -2.681 19.088 1.00 85.75 214 VAL A O 1
ATOM 1666 N N . LEU A 1 215 ? -10.174 -1.446 17.213 1.00 83.62 215 LEU A N 1
ATOM 1667 C CA . LEU A 1 215 ? -10.879 -2.463 16.419 1.00 83.62 215 LEU A CA 1
ATOM 1668 C C . LEU A 1 215 ? -10.037 -3.730 16.233 1.00 83.62 215 LEU A C 1
ATOM 1670 O O . LEU A 1 215 ? -10.574 -4.838 16.299 1.00 83.62 215 LEU A O 1
ATOM 1674 N N . GLU A 1 216 ? -8.729 -3.588 16.029 1.00 83.00 216 GLU A N 1
ATOM 1675 C CA . GLU A 1 216 ? -7.805 -4.721 15.959 1.00 83.00 216 GLU A CA 1
ATOM 1676 C C . GLU A 1 216 ? -7.755 -5.491 17.284 1.00 83.00 216 GLU A C 1
ATOM 1678 O O . GLU A 1 216 ? -7.906 -6.711 17.279 1.00 83.00 216 GLU A O 1
ATOM 1683 N N . ILE A 1 217 ? -7.618 -4.794 18.418 1.00 79.88 217 ILE A N 1
ATOM 1684 C CA . ILE A 1 217 ? -7.572 -5.420 19.749 1.00 79.88 217 ILE A CA 1
ATOM 1685 C C . ILE A 1 217 ? -8.856 -6.209 20.028 1.00 79.88 217 ILE A C 1
ATOM 1687 O O . ILE A 1 217 ? -8.790 -7.354 20.468 1.00 79.88 217 ILE A O 1
ATOM 1691 N N . ILE A 1 218 ? -10.024 -5.617 19.761 1.00 81.56 218 ILE A N 1
ATOM 1692 C CA . ILE A 1 218 ? -11.319 -6.249 20.058 1.00 81.56 218 ILE A CA 1
ATOM 1693 C C . ILE A 1 218 ? -11.591 -7.440 19.140 1.00 81.56 218 ILE A C 1
ATOM 1695 O O . ILE A 1 218 ? -12.195 -8.423 19.570 1.00 81.56 218 ILE A O 1
ATOM 1699 N N . SER A 1 219 ? -11.174 -7.355 17.877 1.00 78.50 219 SER A N 1
ATOM 1700 C CA . SER A 1 219 ? -11.399 -8.429 16.907 1.00 78.50 219 SER A CA 1
ATOM 1701 C C . SER A 1 219 ? -10.356 -9.542 16.965 1.00 78.50 219 SER A C 1
ATOM 1703 O O . SER A 1 219 ? -10.614 -10.632 16.453 1.00 78.50 219 SER A O 1
ATOM 1705 N N . GLY A 1 220 ? -9.181 -9.274 17.544 1.00 70.69 220 GLY A N 1
ATOM 1706 C CA . GLY A 1 220 ? -8.020 -10.162 17.470 1.00 70.69 220 GLY A CA 1
ATOM 1707 C C . GLY A 1 220 ? -7.473 -10.320 16.044 1.00 70.69 220 GLY A C 1
ATOM 1708 O O . GLY A 1 220 ? -6.685 -11.227 15.772 1.00 70.69 220 GLY A O 1
ATOM 1709 N N . GLN A 1 221 ? -7.905 -9.469 15.106 1.00 67.00 221 GLN A N 1
ATOM 1710 C CA . GLN A 1 221 ? -7.544 -9.530 13.691 1.00 67.00 221 GLN A CA 1
ATOM 1711 C C . GLN A 1 221 ? -6.731 -8.298 13.304 1.00 67.00 221 GLN A C 1
ATOM 1713 O O . GLN A 1 221 ? -7.175 -7.170 13.502 1.00 67.00 221 GLN A O 1
ATOM 1718 N N . LYS A 1 222 ? -5.579 -8.503 12.658 1.00 62.59 222 LYS A N 1
ATOM 1719 C CA . LYS A 1 222 ? -4.789 -7.384 12.125 1.00 62.59 222 LYS A CA 1
ATOM 1720 C C . LYS A 1 222 ? -5.545 -6.667 11.007 1.00 62.59 222 LYS A C 1
ATOM 1722 O O . LYS A 1 222 ? -6.172 -7.318 10.167 1.00 62.59 222 LYS A O 1
ATOM 1727 N N . CYS A 1 223 ? -5.392 -5.345 10.922 1.00 52.81 223 CYS A N 1
ATOM 1728 C CA . CYS A 1 223 ? -6.115 -4.488 9.970 1.00 52.81 223 CYS A CA 1
ATOM 1729 C C . CYS A 1 223 ? -5.948 -4.877 8.495 1.00 52.81 223 CYS A C 1
ATOM 1731 O O . CYS A 1 223 ? -6.877 -4.704 7.709 1.00 52.81 223 CYS A O 1
ATOM 1733 N N . ASN A 1 224 ? -4.799 -5.460 8.131 1.00 50.78 224 ASN A N 1
ATOM 1734 C CA . ASN A 1 224 ? -4.493 -5.897 6.764 1.00 50.78 224 ASN A CA 1
ATOM 1735 C C . ASN A 1 224 ? -4.794 -7.387 6.500 1.00 50.78 224 ASN A C 1
ATOM 1737 O O . ASN A 1 224 ? -4.526 -7.876 5.405 1.00 50.78 224 ASN A O 1
ATOM 1741 N N . SER A 1 225 ? -5.314 -8.142 7.473 1.00 50.59 225 SER A N 1
ATOM 1742 C CA . SER A 1 225 ? -5.496 -9.592 7.329 1.00 50.59 225 SER A CA 1
ATOM 1743 C C . SER A 1 225 ? -6.803 -10.102 7.933 1.00 50.59 225 SER A C 1
ATOM 1745 O O . SER A 1 225 ? -6.809 -11.119 8.625 1.00 50.59 225 SER A O 1
ATOM 1747 N N . PHE A 1 226 ? -7.923 -9.432 7.659 1.00 42.22 226 PHE A N 1
ATOM 1748 C CA . PHE A 1 226 ? -9.230 -9.976 8.014 1.00 42.22 226 PHE A CA 1
ATOM 1749 C C . PHE A 1 226 ? -9.610 -11.084 7.017 1.00 42.22 226 PHE A C 1
ATOM 1751 O O . PHE A 1 226 ? -9.891 -10.829 5.845 1.00 42.22 226 PHE A O 1
ATOM 1758 N N . ARG A 1 227 ? -9.582 -12.344 7.466 1.00 44.22 227 ARG A N 1
ATOM 1759 C CA . ARG A 1 227 ? -10.068 -13.497 6.693 1.00 44.22 227 ARG A CA 1
ATOM 1760 C C . ARG A 1 227 ? -11.164 -14.208 7.473 1.00 44.22 227 ARG A C 1
ATOM 1762 O O . ARG A 1 227 ? -10.875 -14.990 8.375 1.00 44.22 227 ARG A O 1
ATOM 1769 N N . ARG A 1 228 ? -12.419 -14.003 7.073 1.00 38.47 228 ARG A N 1
ATOM 1770 C CA . ARG A 1 228 ? -13.536 -14.873 7.462 1.00 38.47 228 ARG A CA 1
ATOM 1771 C C . ARG A 1 228 ? -14.272 -15.313 6.195 1.00 38.47 228 ARG A C 1
ATOM 1773 O O . ARG A 1 228 ? -15.111 -14.588 5.681 1.00 38.47 228 ARG A O 1
ATOM 1780 N N . GLY A 1 229 ? -13.913 -16.489 5.677 1.00 46.50 229 GLY A N 1
ATOM 1781 C CA . GLY A 1 229 ? -14.474 -17.048 4.438 1.00 46.50 229 GLY A CA 1
ATOM 1782 C C . GLY A 1 229 ? -13.744 -16.616 3.156 1.00 46.50 229 GLY A C 1
ATOM 1783 O O . GLY A 1 229 ? -12.535 -16.386 3.179 1.00 46.50 229 GLY A O 1
ATOM 1784 N N . GLU A 1 230 ? -14.479 -16.550 2.039 1.00 30.73 230 GLU A N 1
ATOM 1785 C CA . GLU A 1 230 ? -13.967 -16.302 0.674 1.00 30.73 230 GLU A CA 1
ATOM 1786 C C . GLU A 1 230 ? -13.875 -14.811 0.282 1.00 30.73 230 GLU A C 1
ATOM 1788 O O . GLU A 1 230 ? -13.391 -14.493 -0.801 1.00 30.73 230 GLU A O 1
ATOM 1793 N N . ILE A 1 231 ? -14.278 -13.879 1.156 1.00 36.25 231 ILE A N 1
ATOM 1794 C CA . ILE A 1 231 ? -14.301 -12.437 0.855 1.00 36.25 231 ILE A CA 1
ATOM 1795 C C . ILE A 1 231 ? -13.195 -11.723 1.643 1.00 36.25 231 ILE A C 1
ATOM 1797 O O . ILE A 1 231 ? -13.223 -11.674 2.873 1.00 36.25 231 ILE A O 1
ATOM 1801 N N . VAL A 1 232 ? -12.219 -11.151 0.932 1.00 42.81 232 VAL A N 1
ATOM 1802 C CA . VAL A 1 232 ? -11.214 -10.242 1.508 1.00 42.81 232 VAL A CA 1
ATOM 1803 C C . VAL A 1 232 ? -11.911 -8.919 1.809 1.00 42.81 232 VAL A C 1
ATOM 1805 O O . VAL A 1 232 ? -12.319 -8.213 0.890 1.00 42.81 232 VAL A O 1
ATOM 1808 N N . GLN A 1 233 ? -12.084 -8.579 3.084 1.00 53.03 233 GLN A N 1
ATOM 1809 C CA . GLN A 1 233 ? -12.734 -7.334 3.483 1.00 53.03 233 GLN A CA 1
ATOM 1810 C C . GLN A 1 233 ? -11.845 -6.571 4.469 1.00 53.03 233 GLN A C 1
ATOM 1812 O O . GLN A 1 233 ? -11.330 -7.163 5.406 1.00 53.03 233 GLN A O 1
ATOM 1817 N N . ASN A 1 234 ? -11.645 -5.265 4.264 1.00 66.19 234 ASN A N 1
ATOM 1818 C CA . ASN A 1 234 ? -10.903 -4.414 5.203 1.00 66.19 234 ASN A CA 1
ATOM 1819 C C . ASN A 1 234 ? -11.610 -4.416 6.579 1.00 66.19 234 ASN A C 1
ATOM 1821 O O . ASN A 1 234 ? -12.845 -4.366 6.631 1.00 66.19 234 ASN A O 1
ATOM 1825 N N . LEU A 1 235 ? -10.843 -4.473 7.679 1.00 73.81 235 LEU A N 1
ATOM 1826 C CA . LEU A 1 235 ? -11.352 -4.472 9.058 1.00 73.81 235 LEU A CA 1
ATOM 1827 C C . LEU A 1 235 ? -12.361 -3.340 9.307 1.00 73.81 235 LEU A C 1
ATOM 1829 O O . LEU A 1 235 ? -13.392 -3.577 9.933 1.00 73.81 235 LEU A O 1
ATOM 1833 N N . LEU A 1 236 ? -12.118 -2.142 8.764 1.00 75.31 236 LEU A N 1
ATOM 1834 C CA . LEU A 1 236 ? -13.034 -1.002 8.890 1.00 75.31 236 LEU A CA 1
ATOM 1835 C C . LEU A 1 236 ? -14.380 -1.271 8.211 1.00 75.31 236 LEU A C 1
ATOM 1837 O O . LEU A 1 236 ? -15.440 -1.018 8.784 1.00 75.31 236 LEU A O 1
ATOM 1841 N N . THR A 1 237 ? -14.356 -1.844 7.006 1.00 74.62 237 THR A N 1
ATOM 1842 C CA . THR A 1 237 ? -15.575 -2.193 6.269 1.00 74.62 237 THR A CA 1
ATOM 1843 C C . THR A 1 237 ? -16.343 -3.312 6.968 1.00 74.62 237 THR A C 1
ATOM 1845 O O . THR A 1 237 ? -17.574 -3.289 6.999 1.00 74.62 237 THR A O 1
ATOM 1848 N N . PHE A 1 238 ? -15.637 -4.291 7.537 1.00 76.31 238 PHE A N 1
ATOM 1849 C CA . PHE A 1 238 ? -16.253 -5.368 8.307 1.00 76.31 238 PHE A CA 1
ATOM 1850 C C . PHE A 1 238 ? -16.882 -4.841 9.607 1.00 76.31 238 PHE A C 1
ATOM 1852 O O . PHE A 1 238 ? -18.053 -5.120 9.872 1.00 76.31 238 PHE A O 1
ATOM 1859 N N . ALA A 1 239 ? -16.158 -4.022 10.375 1.00 82.44 239 ALA A N 1
ATOM 1860 C CA . ALA A 1 239 ? -16.667 -3.392 11.591 1.00 82.44 239 ALA A CA 1
ATOM 1861 C C . ALA A 1 239 ? -17.916 -2.545 11.306 1.00 82.44 239 ALA A C 1
ATOM 1863 O O . ALA A 1 239 ? -18.933 -2.693 11.984 1.00 82.44 239 ALA A O 1
ATOM 1864 N N . TRP A 1 240 ? -17.885 -1.734 10.244 1.00 84.12 240 TRP A N 1
ATOM 1865 C CA . TRP A 1 240 ? -19.025 -0.919 9.830 1.00 84.12 240 TRP A CA 1
ATOM 1866 C C . TRP A 1 240 ? -20.244 -1.754 9.420 1.00 84.12 240 TRP A C 1
ATOM 1868 O O . TRP A 1 240 ? -21.361 -1.451 9.844 1.00 84.12 240 TRP A O 1
ATOM 1878 N N . LYS A 1 241 ? -20.057 -2.829 8.637 1.00 80.69 241 LYS A N 1
ATOM 1879 C CA . LYS A 1 241 ? -21.163 -3.722 8.241 1.00 80.69 241 LYS A CA 1
ATOM 1880 C C . LYS A 1 241 ? -21.848 -4.350 9.457 1.00 80.69 241 LYS A C 1
ATOM 1882 O O . LYS A 1 241 ? -23.073 -4.324 9.519 1.00 80.69 241 LYS A O 1
ATOM 1887 N N . ASN A 1 242 ? -21.085 -4.853 10.428 1.00 81.19 242 ASN A N 1
ATOM 1888 C CA . ASN A 1 242 ? -21.643 -5.450 11.649 1.00 81.19 242 ASN A CA 1
ATOM 1889 C C . ASN A 1 242 ? -22.315 -4.407 12.546 1.00 81.19 242 ASN A C 1
ATOM 1891 O O . ASN A 1 242 ? -23.379 -4.663 13.107 1.00 81.19 242 ASN A O 1
ATOM 1895 N N . TRP A 1 243 ? -21.744 -3.205 12.644 1.00 85.06 243 TRP A N 1
ATOM 1896 C CA . TRP A 1 243 ? -22.366 -2.108 13.380 1.00 85.06 243 TRP A CA 1
ATOM 1897 C C . TRP A 1 243 ? -23.721 -1.713 12.773 1.00 85.06 243 TRP A C 1
ATOM 1899 O O . TRP A 1 243 ? -24.738 -1.705 13.467 1.00 85.06 243 TRP A O 1
ATOM 1909 N N . LYS A 1 244 ? -23.765 -1.482 11.452 1.00 80.75 244 LYS A N 1
ATOM 1910 C CA . LYS A 1 244 ? -24.996 -1.146 10.713 1.00 80.75 244 LYS A CA 1
ATOM 1911 C C . LYS A 1 244 ? -26.017 -2.291 10.729 1.00 80.75 244 LYS A C 1
ATOM 1913 O O . LYS A 1 244 ? -27.214 -2.038 10.831 1.00 80.75 244 LYS A O 1
ATOM 1918 N N . GLY A 1 245 ? -25.546 -3.536 10.666 1.00 81.81 245 GLY A N 1
ATOM 1919 C CA . GLY A 1 245 ? -26.351 -4.756 10.762 1.00 81.81 245 GLY A CA 1
ATOM 1920 C C . GLY A 1 245 ? -26.870 -5.072 12.168 1.00 81.81 245 GLY A C 1
ATOM 1921 O O . GLY A 1 245 ? -27.580 -6.058 12.329 1.00 81.81 245 GLY A O 1
ATOM 1922 N N . ARG A 1 246 ? -26.554 -4.244 13.179 1.00 79.69 246 ARG A N 1
ATOM 1923 C CA . ARG A 1 246 ? -26.886 -4.459 14.602 1.00 79.69 246 ARG A CA 1
ATOM 1924 C C . ARG A 1 246 ? -26.305 -5.754 15.188 1.00 79.69 246 ARG A C 1
ATOM 1926 O O . ARG A 1 246 ? -26.817 -6.266 16.179 1.00 79.69 246 ARG A O 1
ATOM 1933 N N . THR A 1 247 ? -25.194 -6.236 14.636 1.00 84.56 247 THR A N 1
ATOM 1934 C CA . THR A 1 247 ? -24.455 -7.419 15.104 1.00 84.56 247 THR A CA 1
ATOM 1935 C C . THR A 1 247 ? -23.012 -7.108 15.553 1.00 84.56 247 THR A C 1
ATOM 1937 O O . THR A 1 247 ? -22.103 -7.892 15.288 1.00 84.56 247 THR A O 1
ATOM 1940 N N . PRO A 1 248 ? -22.722 -6.013 16.292 1.00 82.06 248 PRO A N 1
ATOM 1941 C CA . PRO A 1 248 ? -21.341 -5.653 16.650 1.00 82.06 248 PRO A CA 1
ATOM 1942 C C . PRO A 1 248 ? -20.629 -6.702 17.519 1.00 82.06 248 PRO A C 1
ATOM 1944 O O . PRO A 1 248 ? -19.407 -6.803 17.490 1.00 82.06 248 PRO A O 1
ATOM 1947 N N . ALA A 1 249 ? -21.377 -7.538 18.242 1.00 83.25 249 ALA A N 1
ATOM 1948 C CA . ALA A 1 249 ? -20.836 -8.669 18.994 1.00 83.25 249 ALA A CA 1
ATOM 1949 C C . ALA A 1 249 ? -20.147 -9.730 18.109 1.00 83.25 249 ALA A C 1
ATOM 1951 O O . ALA A 1 249 ? -19.329 -10.502 18.605 1.00 83.25 249 ALA A O 1
ATOM 1952 N N . GLU A 1 250 ? -20.459 -9.792 16.810 1.00 82.88 250 GLU A N 1
ATOM 1953 C CA . GLU A 1 250 ? -19.825 -10.717 15.859 1.00 82.88 250 GLU A CA 1
ATOM 1954 C C . GLU A 1 250 ? -18.402 -10.305 15.468 1.00 82.88 250 GLU A C 1
ATOM 1956 O O . GLU A 1 250 ? -17.640 -11.152 14.987 1.00 82.88 250 GLU A O 1
ATOM 1961 N N . LEU A 1 251 ? -18.053 -9.033 15.705 1.00 80.38 251 LEU A N 1
ATOM 1962 C CA . LEU A 1 251 ? -16.707 -8.493 15.529 1.00 80.38 251 LEU A CA 1
ATOM 1963 C C . LEU A 1 251 ? -15.756 -8.936 16.642 1.00 80.38 251 LEU A C 1
ATOM 1965 O O . LEU A 1 251 ? -14.560 -9.031 16.395 1.00 80.38 251 LEU A O 1
ATOM 1969 N N . VAL A 1 252 ? -16.277 -9.193 17.843 1.00 81.25 252 VAL A N 1
ATOM 1970 C CA . VAL A 1 252 ? -15.473 -9.514 19.027 1.00 81.25 252 VAL A CA 1
ATOM 1971 C C . VAL A 1 252 ? -14.814 -10.885 18.873 1.00 81.25 252 VAL A C 1
ATOM 1973 O O . VAL A 1 252 ? -15.484 -11.861 18.512 1.00 81.25 252 VAL A O 1
ATOM 1976 N N . ASP A 1 253 ? -13.520 -10.959 19.191 1.00 79.44 253 ASP A N 1
ATOM 1977 C CA . ASP A 1 253 ? -12.748 -12.202 19.201 1.00 79.44 253 ASP A CA 1
ATOM 1978 C C . ASP A 1 253 ? -13.481 -13.285 20.027 1.00 79.44 253 ASP A C 1
ATOM 1980 O O . ASP A 1 253 ? -13.875 -13.027 21.172 1.00 79.44 253 ASP A O 1
ATOM 1984 N N . PRO A 1 254 ? -13.686 -14.504 19.490 1.00 75.19 254 PRO A N 1
ATOM 1985 C CA . PRO A 1 254 ? -14.314 -15.605 20.219 1.00 75.19 254 PRO A CA 1
ATOM 1986 C C . PRO A 1 254 ? -13.695 -15.899 21.595 1.00 75.19 254 PRO A C 1
ATOM 1988 O O . PRO A 1 254 ? -14.431 -16.231 22.524 1.00 75.19 254 PRO A O 1
ATOM 1991 N N . ILE A 1 255 ? -12.376 -15.740 21.748 1.00 74.62 255 ILE A N 1
ATOM 1992 C CA . ILE A 1 255 ? -11.665 -15.910 23.021 1.00 74.62 255 ILE A CA 1
ATOM 1993 C C . ILE A 1 255 ? -12.149 -14.855 24.020 1.00 74.62 255 ILE A C 1
ATOM 1995 O O . ILE A 1 255 ? -12.532 -15.198 25.140 1.00 74.62 255 ILE A O 1
ATOM 1999 N N . LEU A 1 256 ? -12.228 -13.589 23.598 1.00 70.62 256 LEU A N 1
ATOM 2000 C CA . LEU A 1 256 ? -12.726 -12.489 24.430 1.00 70.62 256 LEU A CA 1
ATOM 2001 C C . LEU A 1 256 ? -14.220 -12.635 24.754 1.00 70.62 256 LEU A C 1
ATOM 2003 O O . LEU A 1 256 ? -14.627 -12.324 25.871 1.00 70.62 256 LEU A O 1
ATOM 2007 N N . ARG A 1 257 ? -15.031 -13.172 23.828 1.00 69.19 257 ARG A N 1
ATOM 2008 C CA . ARG A 1 257 ? -16.458 -13.474 24.075 1.00 69.19 257 ARG A CA 1
ATOM 2009 C C . ARG A 1 257 ? -16.669 -14.554 25.137 1.00 69.19 257 ARG A C 1
ATOM 2011 O O . ARG A 1 257 ? -17.720 -14.562 25.768 1.00 69.19 257 ARG A O 1
ATOM 2018 N N . SER A 1 258 ? -15.710 -15.466 25.299 1.00 65.75 258 SER A N 1
ATOM 2019 C CA . SER A 1 258 ? -15.775 -16.568 26.270 1.00 65.75 258 SER A CA 1
ATOM 2020 C C . SER A 1 258 ? -15.188 -16.236 27.650 1.00 65.75 258 SER A C 1
ATOM 2022 O O . SER A 1 258 ? -15.334 -17.029 28.578 1.00 65.75 258 SER A O 1
ATOM 2024 N N . GLY A 1 259 ? -14.516 -15.088 27.792 1.00 64.00 259 GLY A N 1
ATOM 2025 C CA . GLY A 1 259 ? -13.892 -14.650 29.044 1.00 64.00 259 GLY A CA 1
ATOM 2026 C C . GLY A 1 259 ? -14.853 -13.960 30.024 1.00 64.00 259 GLY A C 1
ATOM 2027 O O . GLY A 1 259 ? -16.036 -13.791 29.753 1.00 64.00 259 GLY A O 1
ATOM 2028 N N . LEU A 1 260 ? -14.317 -13.495 31.163 1.00 57.28 260 LEU A N 1
ATOM 2029 C CA . LEU A 1 260 ? -15.053 -12.743 32.202 1.00 57.28 260 LEU A CA 1
ATOM 2030 C C . LEU A 1 260 ? -15.451 -11.301 31.798 1.00 57.28 260 LEU A C 1
ATOM 2032 O O . LEU A 1 260 ? -16.005 -10.567 32.615 1.00 57.28 260 LEU A O 1
ATOM 2036 N N . GLY A 1 261 ? -15.125 -10.861 30.580 1.00 62.88 261 GLY A N 1
ATOM 2037 C CA . GLY A 1 261 ? -15.342 -9.486 30.126 1.00 62.88 261 GLY A CA 1
ATOM 2038 C C . GLY A 1 261 ? -16.800 -9.182 29.765 1.00 62.88 261 GLY A C 1
ATOM 2039 O O . GLY A 1 261 ? -17.521 -10.027 29.239 1.00 62.88 261 GLY A O 1
ATOM 2040 N N . SER A 1 262 ? -17.230 -7.938 29.992 1.00 77.81 262 SER A N 1
ATOM 2041 C CA . SER A 1 262 ? -18.549 -7.453 29.571 1.00 77.81 262 SER A CA 1
ATOM 2042 C C . SER A 1 262 ? -18.584 -7.256 28.054 1.00 77.81 262 SER A C 1
ATOM 2044 O O . SER A 1 262 ? -17.915 -6.379 27.502 1.00 77.81 262 SER A O 1
ATOM 2046 N N . ILE A 1 263 ? -19.405 -8.047 27.357 1.00 78.88 263 ILE A N 1
ATOM 2047 C CA . ILE A 1 263 ? -19.634 -7.868 25.916 1.00 78.88 263 ILE A CA 1
ATOM 2048 C C . ILE A 1 263 ? -20.191 -6.479 25.592 1.00 78.88 263 ILE A C 1
ATOM 2050 O O . ILE A 1 263 ? -19.896 -5.923 24.537 1.00 78.88 263 ILE A O 1
ATOM 2054 N N . THR A 1 264 ? -20.936 -5.891 26.526 1.00 80.00 264 THR A N 1
ATOM 2055 C CA . THR A 1 264 ? -21.473 -4.534 26.426 1.00 80.00 264 THR A CA 1
ATOM 2056 C C . THR A 1 264 ? -20.356 -3.494 26.369 1.00 80.00 264 THR A C 1
ATOM 2058 O O . THR A 1 264 ? -20.422 -2.581 25.548 1.00 80.00 264 THR A O 1
ATOM 2061 N N . ASP A 1 265 ? -19.298 -3.663 27.166 1.00 81.25 265 ASP A N 1
ATOM 2062 C CA . ASP A 1 265 ? -18.151 -2.747 27.172 1.00 81.25 265 ASP A CA 1
ATOM 2063 C C . ASP A 1 265 ? -17.344 -2.882 25.878 1.00 81.25 265 ASP A C 1
ATOM 2065 O O . ASP A 1 265 ? -16.933 -1.884 25.292 1.00 81.25 265 ASP A O 1
ATOM 2069 N N . MET A 1 266 ? -17.198 -4.103 25.357 1.00 84.50 266 MET A N 1
ATOM 2070 C CA . MET A 1 266 ? -16.550 -4.329 24.060 1.00 84.50 266 MET A CA 1
ATOM 2071 C C . MET A 1 266 ? -17.346 -3.699 22.910 1.00 84.50 266 MET A C 1
ATOM 2073 O O . MET A 1 266 ? -16.771 -3.016 22.067 1.00 84.50 266 MET A O 1
ATOM 2077 N N . VAL A 1 267 ? -18.675 -3.848 22.900 1.00 84.12 267 VAL A N 1
ATOM 2078 C CA . VAL A 1 267 ? -19.558 -3.184 21.923 1.00 84.12 267 VAL A CA 1
ATOM 2079 C C . VAL A 1 267 ? -19.473 -1.660 22.041 1.00 84.12 267 VAL A C 1
ATOM 2081 O O . VAL A 1 267 ? -19.455 -0.963 21.025 1.00 84.12 267 VAL A O 1
ATOM 2084 N N . ARG A 1 268 ? -19.348 -1.130 23.261 1.00 84.50 268 ARG A N 1
ATOM 2085 C CA . ARG A 1 268 ? -19.110 0.297 23.498 1.00 84.50 268 ARG A CA 1
ATOM 2086 C C . ARG A 1 268 ? -17.763 0.750 22.929 1.00 84.50 268 ARG A C 1
ATOM 2088 O O . ARG A 1 268 ? -17.704 1.780 22.263 1.00 84.50 268 ARG A O 1
ATOM 2095 N N . CYS A 1 269 ? -16.696 -0.017 23.130 1.00 88.31 269 CYS A N 1
ATOM 2096 C CA . CYS A 1 269 ? -15.389 0.290 22.553 1.00 88.31 269 CYS A CA 1
ATOM 2097 C C . CYS A 1 269 ? -15.409 0.235 21.017 1.00 88.31 269 CYS A C 1
ATOM 2099 O O . CYS A 1 269 ? -14.787 1.085 20.386 1.00 88.31 269 CYS A O 1
ATOM 2101 N N . ILE A 1 270 ? -16.177 -0.680 20.409 1.00 87.12 270 ILE A N 1
ATOM 2102 C CA . ILE A 1 270 ? -16.407 -0.702 18.951 1.00 87.12 270 ILE A CA 1
ATOM 2103 C C . ILE A 1 270 ? -17.070 0.603 18.491 1.00 87.12 270 ILE A C 1
ATOM 2105 O O . ILE A 1 270 ? -16.631 1.198 17.509 1.00 87.12 270 ILE A O 1
ATOM 2109 N N . HIS A 1 271 ? -18.090 1.083 19.209 1.00 88.44 271 HIS A N 1
ATOM 2110 C CA . HIS A 1 271 ? -18.754 2.357 18.903 1.00 88.44 271 HIS A CA 1
ATOM 2111 C C . HIS A 1 271 ? -17.781 3.540 18.950 1.00 88.44 271 HIS A C 1
ATOM 2113 O O . HIS A 1 271 ? -17.720 4.332 18.011 1.00 88.44 271 HIS A O 1
ATOM 2119 N N . ILE A 1 272 ? -16.992 3.643 20.024 1.00 89.00 272 ILE A N 1
ATOM 2120 C CA . ILE A 1 272 ? -15.982 4.699 20.197 1.00 89.00 272 ILE A CA 1
ATOM 2121 C C . ILE A 1 272 ? -14.946 4.625 19.074 1.00 89.00 272 ILE A C 1
ATOM 2123 O O . ILE A 1 272 ? -14.614 5.641 18.469 1.00 89.00 272 ILE A O 1
ATOM 2127 N N . ALA A 1 273 ? -14.477 3.423 18.747 1.00 90.75 273 ALA A N 1
ATOM 2128 C CA . ALA A 1 273 ? -13.515 3.225 17.678 1.00 90.75 273 ALA A CA 1
ATOM 2129 C C . ALA A 1 273 ? -14.070 3.655 16.312 1.00 90.75 273 ALA A C 1
ATOM 2131 O O . ALA A 1 273 ? -13.359 4.306 15.550 1.00 90.75 273 ALA A O 1
ATOM 2132 N N . LEU A 1 274 ? -15.352 3.389 16.030 1.00 90.06 274 LEU A N 1
ATOM 2133 C CA . LEU A 1 274 ? -16.022 3.873 14.820 1.00 90.06 274 LEU A CA 1
ATOM 2134 C C . LEU A 1 274 ? -16.141 5.403 14.779 1.00 90.06 274 LEU A C 1
ATOM 2136 O O . LEU A 1 274 ? -16.013 5.978 13.703 1.00 90.06 274 LEU A O 1
ATOM 2140 N N . LEU A 1 275 ? -16.322 6.083 15.916 1.00 92.12 275 LEU A N 1
ATOM 2141 C CA . LEU A 1 275 ? -16.244 7.553 15.979 1.00 92.12 275 LEU A CA 1
ATOM 2142 C C . LEU A 1 275 ? -14.824 8.074 15.711 1.00 92.12 275 LEU A C 1
ATOM 2144 O O . LEU A 1 275 ? -14.655 9.154 15.152 1.00 92.12 275 LEU A O 1
ATOM 2148 N N . CYS A 1 276 ? -13.798 7.315 16.085 1.00 93.50 276 CYS A N 1
ATOM 2149 C CA . CYS A 1 276 ? -12.408 7.679 15.838 1.00 93.50 276 CYS A CA 1
ATOM 2150 C C . CYS A 1 276 ? -11.996 7.528 14.364 1.00 93.50 276 CYS A C 1
ATOM 2152 O O . CYS A 1 276 ? -11.189 8.319 13.889 1.00 93.50 276 CYS A O 1
ATOM 2154 N N . VAL A 1 277 ? -12.553 6.563 13.624 1.00 91.06 277 VAL A N 1
ATOM 2155 C CA . VAL A 1 277 ? -12.163 6.266 12.226 1.00 91.06 277 VAL A CA 1
ATOM 2156 C C . VAL A 1 277 ? -13.006 6.987 11.161 1.00 91.06 277 VAL A C 1
ATOM 2158 O O . VAL A 1 277 ? -13.131 6.522 10.026 1.00 91.06 277 VAL A O 1
ATOM 2161 N N . GLN A 1 278 ? -13.614 8.119 11.520 1.00 89.06 278 GLN A N 1
ATOM 2162 C CA . GLN A 1 278 ? -14.409 8.926 10.588 1.00 89.06 278 GLN A CA 1
ATOM 2163 C C . GLN A 1 278 ? -13.552 9.512 9.464 1.00 89.06 278 GLN A C 1
ATOM 2165 O O . GLN A 1 278 ? -12.373 9.816 9.663 1.00 89.06 278 GLN A O 1
ATOM 2170 N N . GLU A 1 279 ? -14.150 9.684 8.284 1.00 82.19 279 GLU A N 1
ATOM 2171 C CA . GLU A 1 279 ? -13.450 10.213 7.112 1.00 82.19 279 GLU A CA 1
ATOM 2172 C C . GLU A 1 279 ? -12.955 11.638 7.341 1.00 82.19 279 GLU A C 1
ATOM 2174 O O . GLU A 1 279 ? -11.749 11.877 7.282 1.00 82.19 279 GLU A O 1
ATOM 2179 N N . ASN A 1 280 ? -13.842 12.553 7.733 1.00 83.88 280 ASN A N 1
ATOM 2180 C CA . ASN A 1 280 ? -13.435 13.914 8.058 1.00 83.88 280 ASN A CA 1
ATOM 2181 C C . ASN A 1 280 ? -12.765 13.967 9.435 1.00 83.88 280 ASN A C 1
ATOM 2183 O O . ASN A 1 280 ? -13.332 13.555 10.451 1.00 83.88 280 ASN A O 1
ATOM 2187 N N . ALA A 1 281 ? -11.578 14.572 9.499 1.00 89.88 281 ALA A N 1
ATOM 2188 C CA . ALA A 1 281 ? -10.840 14.772 10.746 1.00 89.88 281 ALA A CA 1
ATOM 2189 C C . ALA A 1 281 ? -11.616 15.599 11.793 1.00 89.88 281 ALA A C 1
ATOM 2191 O O . ALA A 1 281 ? -11.398 15.452 13.000 1.00 89.88 281 ALA A O 1
ATOM 2192 N N . THR A 1 282 ? -12.535 16.466 11.360 1.00 91.06 282 THR A N 1
ATOM 2193 C CA . THR A 1 282 ? -13.387 17.282 12.239 1.00 91.06 282 THR A CA 1
ATOM 2194 C C . THR A 1 282 ? -14.411 16.454 13.003 1.00 91.06 282 THR A C 1
ATOM 2196 O O . THR A 1 282 ? -14.657 16.756 14.168 1.00 91.06 282 THR A O 1
ATOM 2199 N N . ASP A 1 283 ? -14.925 15.387 12.390 1.00 91.12 283 ASP A N 1
ATOM 2200 C CA . ASP A 1 283 ? -15.991 14.543 12.945 1.00 91.12 283 ASP A CA 1
ATOM 2201 C C . ASP A 1 283 ? -15.453 13.567 14.000 1.00 91.12 283 ASP A C 1
ATOM 2203 O O . ASP A 1 283 ? -16.191 13.059 14.846 1.00 91.12 283 ASP A O 1
ATOM 2207 N N . ARG A 1 284 ? -14.135 13.333 13.988 1.00 93.75 284 ARG A N 1
ATOM 2208 C CA . ARG A 1 284 ? -13.447 12.524 14.995 1.00 93.75 284 ARG A CA 1
ATOM 2209 C C . ARG A 1 284 ? -13.434 13.244 16.348 1.00 93.75 284 ARG A C 1
ATOM 2211 O O . ARG A 1 284 ? -13.151 14.450 16.394 1.00 93.75 284 ARG A O 1
ATOM 2218 N N . PRO A 1 285 ? -13.642 12.534 17.470 1.00 95.25 285 PRO A N 1
ATOM 2219 C CA . PRO A 1 285 ? -13.520 13.115 18.802 1.00 95.25 285 PRO A CA 1
ATOM 2220 C C . PRO A 1 285 ? -12.082 13.567 19.095 1.00 95.25 285 PRO A C 1
ATOM 2222 O O . PRO A 1 285 ? -11.131 13.221 18.396 1.00 95.25 285 PRO A O 1
ATOM 2225 N N . THR A 1 286 ? -11.900 14.343 20.162 1.00 95.25 286 THR A N 1
ATOM 2226 C CA . THR A 1 286 ? -10.558 14.559 20.725 1.00 95.25 286 THR A CA 1
ATOM 2227 C C . THR A 1 286 ? -10.163 13.366 21.595 1.00 95.25 286 THR A C 1
ATOM 2229 O O . THR A 1 286 ? -11.038 12.705 22.156 1.00 95.25 286 THR A O 1
ATOM 2232 N N . MET A 1 287 ? -8.865 13.119 21.796 1.00 94.50 287 MET A N 1
ATOM 2233 C CA . MET A 1 287 ? -8.425 12.060 22.718 1.00 94.50 287 MET A CA 1
ATOM 2234 C C . MET A 1 287 ? -8.937 12.271 24.151 1.00 94.50 287 MET A C 1
ATOM 2236 O O . MET A 1 287 ? -9.283 11.302 24.820 1.00 94.50 287 MET A O 1
ATOM 2240 N N . ALA A 1 288 ? -9.084 13.521 24.605 1.00 90.94 288 ALA A N 1
ATOM 2241 C CA . ALA A 1 288 ? -9.709 13.818 25.895 1.00 90.94 288 ALA A CA 1
ATOM 2242 C C . ALA A 1 288 ? -11.171 13.333 25.944 1.00 90.94 288 ALA A C 1
ATOM 2244 O O . ALA A 1 288 ? -11.591 12.702 26.913 1.00 90.94 288 ALA A O 1
ATOM 2245 N N . SER A 1 289 ? -11.933 13.559 24.869 1.00 90.44 289 SER A N 1
ATOM 2246 C CA . SER A 1 289 ? -13.299 13.044 24.735 1.00 90.44 289 SER A CA 1
ATOM 2247 C C . SER A 1 289 ? -13.334 11.514 24.694 1.00 90.44 289 SER A C 1
ATOM 2249 O O . SER A 1 289 ? -14.188 10.922 25.342 1.00 90.44 289 SER A O 1
ATOM 2251 N N . VAL A 1 290 ? -12.396 10.866 23.992 1.00 90.38 290 VAL A N 1
ATOM 2252 C CA . VAL A 1 290 ? -12.279 9.396 23.941 1.00 90.38 290 VAL A CA 1
ATOM 2253 C C . VAL A 1 290 ? -12.050 8.812 25.336 1.00 90.38 290 VAL A C 1
ATOM 2255 O O . VAL A 1 290 ? -12.735 7.869 25.725 1.00 90.38 290 VAL A O 1
ATOM 2258 N N . VAL A 1 291 ? -11.147 9.401 26.125 1.00 86.25 291 VAL A N 1
ATOM 2259 C CA . VAL A 1 291 ? -10.890 8.977 27.512 1.00 86.25 291 VAL A CA 1
ATOM 2260 C C . VAL A 1 291 ? -12.151 9.104 28.372 1.00 86.25 291 VAL A C 1
ATOM 2262 O O . VAL A 1 291 ? -12.475 8.189 29.128 1.00 86.25 291 VAL A O 1
ATOM 2265 N N . LEU A 1 292 ? -12.910 10.196 28.228 1.00 85.56 292 LEU A N 1
ATOM 2266 C CA . LEU A 1 292 ? -14.196 10.342 28.916 1.00 85.56 292 LEU A CA 1
ATOM 2267 C C . LEU A 1 292 ? -15.201 9.270 28.475 1.00 85.56 292 LEU A C 1
ATOM 2269 O O . LEU A 1 292 ? -15.833 8.647 29.328 1.00 85.56 292 LEU A O 1
ATOM 2273 N N . MET A 1 293 ? -15.325 9.010 27.170 1.00 85.56 293 MET A N 1
ATOM 2274 C CA . MET A 1 293 ? -16.234 7.993 26.628 1.00 85.56 293 MET A CA 1
ATOM 2275 C C . MET A 1 293 ? -15.899 6.579 27.123 1.00 85.56 293 MET A C 1
ATOM 2277 O O . MET A 1 293 ? -16.822 5.797 27.357 1.00 85.56 293 MET A O 1
ATOM 2281 N N . LEU A 1 294 ? -14.617 6.250 27.304 1.00 81.88 294 LEU A N 1
ATOM 2282 C CA . LEU A 1 294 ? -14.173 4.959 27.843 1.00 81.88 294 LEU A CA 1
ATOM 2283 C C . LEU A 1 294 ? -14.474 4.820 29.343 1.00 81.88 294 LEU A C 1
ATOM 2285 O O . LEU A 1 294 ? -14.877 3.750 29.784 1.00 81.88 294 LEU A O 1
ATOM 2289 N N . ASN A 1 295 ? -14.332 5.902 30.112 1.00 80.44 295 ASN A N 1
ATOM 2290 C CA . ASN A 1 295 ? -14.452 5.868 31.573 1.00 80.44 295 ASN A CA 1
ATOM 2291 C C . ASN A 1 295 ? -15.872 6.123 32.108 1.00 80.44 295 ASN A C 1
ATOM 2293 O O . ASN A 1 295 ? -16.123 5.891 33.289 1.00 80.44 295 ASN A O 1
ATOM 2297 N N . SER A 1 296 ? -16.802 6.631 31.291 1.00 77.12 296 SER A N 1
ATOM 2298 C CA . SER A 1 296 ? -18.125 7.058 31.771 1.00 77.12 296 SER A CA 1
ATOM 2299 C C . SER A 1 296 ? -19.280 6.359 31.060 1.00 77.12 296 SER A C 1
ATOM 2301 O O . SER A 1 296 ? -19.636 6.671 29.928 1.00 77.12 296 SER A O 1
ATOM 2303 N N . VAL A 1 297 ? -19.944 5.438 31.758 1.00 62.75 297 VAL A N 1
ATOM 2304 C CA . VAL A 1 297 ? -21.043 4.625 31.205 1.00 62.75 297 VAL A CA 1
ATOM 2305 C C . VAL A 1 297 ? -22.227 5.488 30.720 1.00 62.75 297 VAL A C 1
ATOM 2307 O O . VAL A 1 297 ? -22.874 5.143 29.733 1.00 62.75 297 VAL A O 1
ATOM 2310 N N . SER A 1 298 ? -22.434 6.663 31.326 1.00 61.34 298 SER A N 1
ATOM 2311 C CA . SER A 1 298 ? -23.550 7.588 31.056 1.00 61.34 298 SER A CA 1
ATOM 2312 C C . SER A 1 298 ? -23.281 8.656 29.981 1.00 61.34 298 SER A C 1
ATOM 2314 O O . SER A 1 298 ? -24.075 9.583 29.832 1.00 61.34 298 SER A O 1
ATOM 2316 N N . PHE A 1 299 ? -22.171 8.575 29.241 1.00 63.56 299 PHE A N 1
ATOM 2317 C CA . PHE A 1 299 ? -21.873 9.534 28.172 1.00 63.56 299 PHE A CA 1
ATOM 2318 C C . PHE A 1 299 ? -22.730 9.271 26.927 1.00 63.56 299 PHE A C 1
ATOM 2320 O O . PHE A 1 299 ? -22.629 8.210 26.310 1.00 63.56 299 PHE A O 1
ATOM 2327 N N . THR A 1 300 ? -23.551 10.243 26.526 1.00 67.31 300 THR A N 1
ATOM 2328 C CA . THR A 1 300 ? -24.308 10.181 25.269 1.00 67.31 300 THR A CA 1
ATOM 2329 C C . THR A 1 300 ? -23.358 10.362 24.090 1.00 67.31 300 THR A C 1
ATOM 2331 O O . THR A 1 300 ? -22.789 11.437 23.902 1.00 67.31 300 THR A O 1
ATOM 2334 N N . MET A 1 301 ? -23.169 9.310 23.297 1.00 76.81 301 MET A N 1
ATOM 2335 C CA . MET A 1 301 ? -22.287 9.327 22.131 1.00 76.81 301 MET A CA 1
ATOM 2336 C C . MET A 1 301 ? -23.079 9.601 20.852 1.00 76.81 301 MET A C 1
ATOM 2338 O O . MET A 1 301 ? -24.190 9.097 20.683 1.00 76.81 301 MET A O 1
ATOM 2342 N N . ALA A 1 302 ? -22.486 10.362 19.930 1.00 79.56 302 ALA A N 1
ATOM 2343 C CA . ALA A 1 302 ? -23.026 10.525 18.584 1.00 79.56 302 ALA A CA 1
ATOM 2344 C C . ALA A 1 302 ? -23.083 9.173 17.854 1.00 79.56 302 ALA A C 1
ATOM 2346 O O . ALA A 1 302 ? -22.345 8.243 18.189 1.00 79.56 302 ALA A O 1
ATOM 2347 N N . THR A 1 303 ? -23.949 9.063 16.847 1.00 81.31 303 THR A N 1
ATOM 2348 C CA . THR A 1 303 ? -23.981 7.874 15.986 1.00 81.31 303 THR A CA 1
ATOM 2349 C C . THR A 1 303 ? -22.855 7.992 14.952 1.00 81.31 303 THR A C 1
ATOM 2351 O O . THR A 1 303 ? -22.823 9.004 14.252 1.00 81.31 303 THR A O 1
ATOM 2354 N N . PRO A 1 304 ? -21.937 7.013 14.838 1.00 82.25 304 PRO A N 1
ATOM 2355 C CA . PRO A 1 304 ? -20.874 7.060 13.845 1.00 82.25 304 PRO A CA 1
ATOM 2356 C C . PRO A 1 304 ? -21.455 7.046 12.432 1.00 82.25 304 PRO A C 1
ATOM 2358 O O . PRO A 1 304 ? -22.417 6.324 12.157 1.00 82.25 304 PRO A O 1
ATOM 2361 N N . THR A 1 305 ? -20.844 7.811 11.534 1.00 80.88 305 THR A N 1
ATOM 2362 C CA . THR A 1 305 ? -21.071 7.725 10.088 1.00 80.88 305 THR A CA 1
ATOM 2363 C C . THR A 1 305 ? -20.112 6.719 9.451 1.00 80.88 305 THR A C 1
ATOM 2365 O O . THR A 1 305 ? -19.290 6.108 10.142 1.00 80.88 305 THR A O 1
ATOM 2368 N N . ALA A 1 306 ? -20.262 6.471 8.147 1.00 71.06 306 ALA A N 1
ATOM 2369 C CA . ALA A 1 306 ? -19.421 5.498 7.461 1.00 71.06 306 ALA A CA 1
ATOM 2370 C C . ALA A 1 306 ? -17.937 5.901 7.582 1.00 71.06 306 ALA A C 1
ATOM 2372 O O . ALA A 1 306 ? -17.609 7.060 7.331 1.00 71.06 306 ALA A O 1
ATOM 2373 N N . PRO A 1 307 ? -17.044 4.977 7.978 1.00 68.12 307 PRO A N 1
ATOM 2374 C CA . PRO A 1 307 ? -15.618 5.261 8.029 1.00 68.12 307 PRO A CA 1
ATOM 2375 C C . PRO A 1 307 ? -15.063 5.458 6.617 1.00 68.12 307 PRO A C 1
ATOM 2377 O O . PRO A 1 307 ? -15.621 4.943 5.640 1.00 68.12 307 PRO A O 1
ATOM 2380 N N . ALA A 1 308 ? -13.927 6.148 6.522 1.00 56.41 308 ALA A N 1
ATOM 2381 C CA . ALA A 1 308 ? -13.216 6.272 5.256 1.00 56.41 308 ALA A CA 1
ATOM 2382 C C . ALA A 1 308 ? -12.921 4.892 4.650 1.00 56.41 308 ALA A C 1
ATOM 2384 O O . ALA A 1 308 ? -12.654 3.927 5.371 1.00 56.41 308 ALA A O 1
ATOM 2385 N N . PHE A 1 309 ? -12.939 4.817 3.316 1.00 56.84 309 PHE A N 1
ATOM 2386 C CA . PHE A 1 309 ? -12.680 3.602 2.529 1.00 56.84 309 PHE A CA 1
ATOM 2387 C C . PHE A 1 309 ? -13.800 2.541 2.537 1.00 56.84 309 PHE A C 1
ATOM 2389 O O . PHE A 1 309 ? -13.554 1.367 2.244 1.00 56.84 309 PHE A O 1
ATOM 2396 N N . TYR A 1 310 ? -15.053 2.923 2.812 1.00 44.66 310 TYR A N 1
ATOM 2397 C CA . TYR A 1 310 ? -16.200 2.072 2.482 1.00 44.66 310 TYR A CA 1
ATOM 2398 C C . TYR A 1 310 ? -16.339 1.931 0.956 1.00 44.66 310 TYR A C 1
ATOM 2400 O O . TYR A 1 310 ? -16.794 2.847 0.280 1.00 44.66 310 TYR A O 1
ATOM 2408 N N . MET A 1 311 ? -15.974 0.765 0.416 1.00 40.47 311 MET A N 1
ATOM 2409 C CA . MET A 1 311 ? -16.363 0.338 -0.932 1.00 40.47 311 MET A CA 1
ATOM 2410 C C . MET A 1 311 ? -17.702 -0.413 -0.827 1.00 40.47 311 MET A C 1
ATOM 2412 O O . MET A 1 311 ? -17.732 -1.502 -0.236 1.00 40.47 311 MET A O 1
ATOM 2416 N N . PRO A 1 312 ? -18.818 0.126 -1.355 1.00 33.72 312 PRO A N 1
ATOM 2417 C CA . PRO A 1 312 ? -20.040 -0.644 -1.513 1.00 33.72 312 PRO A CA 1
ATOM 2418 C C . PRO A 1 312 ? -19.752 -1.778 -2.498 1.00 33.72 312 PRO A C 1
ATOM 2420 O O . PRO A 1 312 ? -19.421 -1.554 -3.658 1.00 33.72 312 PRO A O 1
ATOM 2423 N N . SER A 1 313 ? -19.831 -3.013 -2.023 1.00 32.88 313 SER A N 1
ATOM 2424 C CA . SER A 1 313 ? -19.792 -4.188 -2.883 1.00 32.88 313 SER A CA 1
ATOM 2425 C C . SER A 1 313 ? -21.158 -4.337 -3.554 1.00 32.88 313 SER A C 1
ATOM 2427 O O . SER A 1 313 ? -21.987 -5.073 -3.025 1.00 32.88 313 SER A O 1
ATOM 2429 N N . ASP A 1 314 ? -21.396 -3.634 -4.663 1.00 30.64 314 ASP A N 1
ATOM 2430 C CA . ASP A 1 314 ? -22.558 -3.874 -5.528 1.00 30.64 314 ASP A CA 1
ATOM 2431 C C . ASP A 1 314 ? -22.115 -4.590 -6.810 1.00 30.64 314 ASP A C 1
ATOM 2433 O O . ASP A 1 314 ? -21.682 -3.993 -7.792 1.00 30.64 314 ASP A O 1
ATOM 2437 N N . TYR A 1 315 ? -22.225 -5.918 -6.774 1.00 32.62 315 TYR A N 1
ATOM 2438 C CA . TYR A 1 315 ? -22.514 -6.715 -7.961 1.00 32.62 315 TYR A CA 1
ATOM 2439 C C . TYR A 1 315 ? -24.039 -6.763 -8.082 1.00 32.62 315 TYR A C 1
ATOM 2441 O O . TYR A 1 315 ? -24.696 -7.454 -7.306 1.00 32.62 315 TYR A O 1
ATOM 2449 N N . GLY A 1 316 ? -24.604 -6.026 -9.037 1.00 26.39 316 GLY A N 1
ATOM 2450 C CA . GLY A 1 316 ? -26.046 -6.028 -9.274 1.00 26.39 316 GLY A CA 1
ATOM 2451 C C . GLY A 1 316 ? -26.477 -4.974 -10.284 1.00 26.39 316 GLY A C 1
ATOM 2452 O O . GLY A 1 316 ? -26.646 -3.813 -9.946 1.00 26.39 316 GLY A O 1
ATOM 2453 N N . SER A 1 317 ? -26.629 -5.410 -11.532 1.00 31.64 317 SER A N 1
ATOM 2454 C CA . SER A 1 317 ? -27.330 -4.765 -12.649 1.00 31.64 317 SER A CA 1
ATOM 2455 C C . SER A 1 317 ? -28.292 -3.614 -12.307 1.00 31.64 317 SER A C 1
ATOM 2457 O O . SER A 1 317 ? -29.272 -3.825 -11.597 1.00 31.64 317 SER A O 1
ATOM 2459 N N . ASN A 1 318 ? -28.123 -2.467 -12.974 1.00 25.06 318 ASN A N 1
ATOM 2460 C CA . ASN A 1 318 ? -29.173 -1.946 -13.855 1.00 25.06 318 ASN A CA 1
ATOM 2461 C C . ASN A 1 318 ? -28.645 -0.865 -14.802 1.00 25.06 318 ASN A C 1
ATOM 2463 O O . ASN A 1 318 ? -28.283 0.242 -14.409 1.00 25.06 318 ASN A O 1
ATOM 2467 N N . SER A 1 319 ? -28.672 -1.207 -16.087 1.00 30.75 319 SER A N 1
ATOM 2468 C CA . SER A 1 319 ? -28.720 -0.255 -17.183 1.00 30.75 319 SER A CA 1
ATOM 2469 C C . SER A 1 319 ? -29.954 0.633 -17.037 1.00 30.75 319 SER A C 1
ATOM 2471 O O . SER A 1 319 ? -31.075 0.127 -17.075 1.00 30.75 319 SER A O 1
ATOM 2473 N N . SER A 1 320 ? -29.767 1.947 -16.971 1.00 26.89 320 SER A N 1
ATOM 2474 C CA . SER A 1 320 ? -30.806 2.878 -17.415 1.00 26.89 320 SER A CA 1
ATOM 2475 C C . SER A 1 320 ? -30.145 4.111 -18.009 1.00 26.89 320 SER A C 1
ATOM 2477 O O . SER A 1 320 ? -29.447 4.854 -17.326 1.00 26.89 320 SER A O 1
ATOM 2479 N N . ASN A 1 321 ? -30.362 4.277 -19.310 1.00 28.64 321 ASN A N 1
ATOM 2480 C CA . ASN A 1 321 ? -30.056 5.470 -20.080 1.00 28.64 321 ASN A CA 1
ATOM 2481 C C . ASN A 1 321 ? -30.655 6.727 -19.440 1.00 28.64 321 ASN A C 1
ATOM 2483 O O . ASN A 1 321 ? -31.858 6.778 -19.191 1.00 28.64 321 ASN A O 1
ATOM 2487 N N . SER A 1 322 ? -29.862 7.792 -19.376 1.00 27.72 322 SER A N 1
ATOM 2488 C CA . SER A 1 322 ? -30.372 9.150 -19.568 1.00 27.72 322 SER A CA 1
ATOM 2489 C C . SER A 1 322 ? -29.320 9.985 -20.297 1.00 27.72 322 SER A C 1
ATOM 2491 O O . SER A 1 322 ? -28.300 10.370 -19.732 1.00 27.72 322 SER A O 1
ATOM 2493 N N . ASN A 1 323 ? -29.584 10.205 -21.584 1.00 25.53 323 ASN A N 1
ATOM 2494 C CA . ASN A 1 323 ? -28.904 11.169 -22.440 1.00 25.53 323 ASN A CA 1
ATOM 2495 C C . ASN A 1 323 ? -29.280 12.615 -22.068 1.00 25.53 323 ASN A C 1
ATOM 2497 O O . ASN A 1 323 ? -30.374 12.845 -21.557 1.00 25.53 323 ASN A O 1
ATOM 2501 N N . LEU A 1 324 ? -28.421 13.540 -22.530 1.00 26.38 324 LEU A N 1
ATOM 2502 C CA . LEU A 1 324 ? -28.555 15.009 -22.657 1.00 26.38 324 LEU A CA 1
ATOM 2503 C C . LEU A 1 324 ? -28.124 15.798 -21.397 1.00 26.38 324 LEU A C 1
ATOM 2505 O O . LEU A 1 324 ? -28.593 15.518 -20.308 1.00 26.38 324 LEU A O 1
ATOM 2509 N N . GLN A 1 325 ? -27.247 16.809 -21.447 1.00 26.50 325 GLN A N 1
ATOM 2510 C CA . GLN A 1 325 ? -26.716 17.595 -22.566 1.00 26.50 325 GLN A CA 1
ATOM 2511 C C . GLN A 1 325 ? -25.387 18.278 -22.173 1.00 26.50 325 GLN A C 1
ATOM 2513 O O . GLN A 1 325 ? -25.279 18.904 -21.125 1.00 26.50 325 GLN A O 1
ATOM 2518 N N . THR A 1 326 ? -24.402 18.131 -23.059 1.00 26.17 326 THR A N 1
ATOM 2519 C CA . THR A 1 326 ? -23.340 19.074 -23.467 1.00 26.17 326 THR A CA 1
ATOM 2520 C C . THR A 1 326 ? -23.117 20.369 -22.670 1.00 26.17 326 THR A C 1
ATOM 2522 O O . THR A 1 326 ? -23.927 21.287 -22.760 1.00 26.17 326 THR A O 1
ATOM 2525 N N . GLN A 1 327 ? -21.900 20.536 -22.140 1.00 26.52 327 GLN A N 1
ATOM 2526 C CA . GLN A 1 327 ? -21.118 21.760 -22.349 1.00 26.52 327 GLN A CA 1
ATOM 2527 C C . GLN A 1 327 ? -19.659 21.397 -22.647 1.00 26.52 327 GLN A C 1
ATOM 2529 O O . GLN A 1 327 ? -19.037 20.571 -21.985 1.00 26.52 327 GLN A O 1
ATOM 2534 N N . SER A 1 328 ? -19.201 21.960 -23.756 1.00 27.84 328 SER A N 1
ATOM 2535 C CA . SER A 1 328 ? -17.908 21.823 -24.403 1.00 27.84 328 SER A CA 1
ATOM 2536 C C . SER A 1 328 ? -16.789 22.443 -23.581 1.00 27.84 328 SER A C 1
ATOM 2538 O O . SER A 1 328 ? -16.889 23.621 -23.265 1.00 27.84 328 SER A O 1
ATOM 2540 N N . ASP A 1 329 ? -15.695 21.710 -23.388 1.00 27.27 329 ASP A N 1
ATOM 2541 C CA . ASP A 1 329 ? -14.371 22.319 -23.352 1.00 27.27 329 ASP A CA 1
ATOM 2542 C C . ASP A 1 329 ? -13.345 21.399 -24.017 1.00 27.27 329 ASP A C 1
ATOM 2544 O O . ASP A 1 329 ? -13.405 20.169 -23.979 1.00 27.27 329 ASP A O 1
ATOM 2548 N N . THR A 1 330 ? -12.471 22.053 -24.761 1.00 29.83 330 THR A N 1
ATOM 2549 C CA . THR A 1 330 ? -11.650 21.574 -25.868 1.00 29.83 330 THR A CA 1
ATOM 2550 C C . THR A 1 330 ? -10.639 20.491 -25.484 1.00 29.83 330 THR A C 1
ATOM 2552 O O . THR A 1 330 ? -9.729 20.737 -24.696 1.00 29.83 330 THR A O 1
ATOM 2555 N N . SER A 1 331 ? -10.735 19.319 -26.123 1.00 28.77 331 SER A N 1
ATOM 2556 C CA . SER A 1 331 ? -9.677 18.302 -26.154 1.00 28.77 331 SER A CA 1
ATOM 2557 C C . SER A 1 331 ? -8.916 18.388 -27.480 1.00 28.77 331 SER A C 1
ATOM 2559 O O . SER A 1 331 ? -9.502 18.348 -28.564 1.00 28.77 331 SER A O 1
ATOM 2561 N N . SER A 1 332 ? -7.594 18.530 -27.402 1.00 30.36 332 SER A N 1
ATOM 2562 C CA . SER A 1 332 ? -6.698 18.413 -28.549 1.00 30.36 332 SER A CA 1
ATOM 2563 C C . SER A 1 332 ? -6.647 16.950 -28.995 1.00 30.36 332 SER A C 1
ATOM 2565 O O . SER A 1 332 ? -6.153 16.085 -28.269 1.00 30.36 332 SER A O 1
ATOM 2567 N N . ARG A 1 333 ? -7.179 16.682 -30.188 1.00 28.50 333 ARG A N 1
ATOM 2568 C CA . ARG A 1 333 ? -7.027 15.421 -30.919 1.00 28.50 333 ARG A CA 1
ATOM 2569 C C . ARG A 1 333 ? -5.555 15.191 -31.259 1.00 28.50 333 ARG A C 1
ATOM 2571 O O . ARG A 1 333 ? -4.987 15.991 -31.993 1.00 28.50 333 ARG A O 1
ATOM 2578 N N . ASN A 1 334 ? -4.993 14.070 -30.817 1.00 35.69 334 ASN A N 1
ATOM 2579 C CA . ASN A 1 334 ? -3.842 13.467 -31.483 1.00 35.69 334 ASN A CA 1
ATOM 2580 C C . ASN A 1 334 ? -4.344 12.238 -32.245 1.00 35.69 334 ASN A C 1
ATOM 2582 O O . ASN A 1 334 ? -4.696 11.222 -31.649 1.00 35.69 334 ASN A O 1
ATOM 2586 N N . GLU A 1 335 ? -4.425 12.374 -33.566 1.00 33.75 335 GLU A N 1
ATOM 2587 C CA . GLU A 1 335 ? -4.576 11.262 -34.497 1.00 33.75 335 GLU A CA 1
ATOM 2588 C C . GLU A 1 335 ? -3.232 10.531 -34.592 1.00 33.75 335 GLU A C 1
ATOM 2590 O O . GLU A 1 335 ? -2.250 11.078 -35.088 1.00 33.75 335 GLU A O 1
ATOM 2595 N N . ALA A 1 336 ? -3.181 9.290 -34.113 1.00 33.66 336 ALA A N 1
ATOM 2596 C CA . ALA A 1 336 ? -2.122 8.351 -34.453 1.00 33.66 336 ALA A CA 1
ATOM 2597 C C . ALA A 1 336 ? -2.777 7.014 -34.806 1.00 33.66 336 ALA A C 1
ATOM 2599 O O . ALA A 1 336 ? -3.424 6.376 -33.975 1.00 33.66 336 ALA A O 1
ATOM 2600 N N . SER A 1 337 ? -2.657 6.648 -36.079 1.00 31.86 337 SER A N 1
ATOM 2601 C CA . SER A 1 337 ? -3.224 5.449 -36.683 1.00 31.86 337 SER A CA 1
ATOM 2602 C C . SER A 1 337 ? -2.695 4.184 -36.008 1.00 31.86 337 SER A C 1
ATOM 2604 O O . SER A 1 337 ? -1.493 3.918 -36.007 1.00 31.86 337 SER A O 1
ATOM 2606 N N . ILE A 1 338 ? -3.610 3.385 -35.462 1.00 33.75 338 ILE A N 1
ATOM 2607 C CA . ILE A 1 338 ? -3.332 2.036 -34.968 1.00 33.75 338 ILE A CA 1
ATOM 2608 C C . ILE A 1 338 ? -2.973 1.179 -36.185 1.00 33.75 338 ILE A C 1
ATOM 2610 O O . ILE A 1 338 ? -3.789 0.997 -37.083 1.00 33.75 338 ILE A O 1
ATOM 2614 N N . SER A 1 339 ? -1.733 0.699 -36.233 1.00 38.22 339 SER A N 1
ATOM 2615 C CA . SER A 1 339 ? -1.310 -0.329 -37.183 1.00 38.22 339 SER A CA 1
ATOM 2616 C C . SER A 1 339 ? -1.389 -1.673 -36.468 1.00 38.22 339 SER A C 1
ATOM 2618 O O . SER A 1 339 ? -0.727 -1.864 -35.448 1.00 38.22 339 SER A O 1
ATOM 2620 N N . ASP A 1 340 ? -2.226 -2.573 -36.981 1.00 31.78 340 ASP A N 1
ATOM 2621 C CA . ASP A 1 340 ? -2.431 -3.923 -36.457 1.00 31.78 340 ASP A CA 1
ATOM 2622 C C . ASP A 1 340 ? -1.123 -4.735 -36.444 1.00 31.78 340 ASP A C 1
ATOM 2624 O O . ASP A 1 340 ? -0.479 -4.942 -37.475 1.00 31.78 340 ASP A O 1
ATOM 2628 N N . LEU A 1 341 ? -0.741 -5.230 -35.264 1.00 35.41 341 LEU A N 1
ATOM 2629 C CA . LEU A 1 341 ? 0.366 -6.167 -35.069 1.00 35.41 341 LEU A CA 1
ATOM 2630 C C . LEU A 1 341 ? -0.152 -7.607 -35.190 1.00 35.41 341 LEU A C 1
ATOM 2632 O O . LEU A 1 341 ? -0.857 -8.098 -34.309 1.00 35.41 341 LEU A O 1
ATOM 2636 N N . TYR A 1 342 ? 0.235 -8.299 -36.263 1.00 26.50 342 TYR A N 1
ATOM 2637 C CA . TYR A 1 342 ? 0.129 -9.758 -36.358 1.00 26.50 342 TYR A CA 1
ATOM 2638 C C . TYR A 1 342 ? 1.340 -10.435 -35.691 1.00 26.50 342 TYR A C 1
ATOM 2640 O O . TYR A 1 342 ? 2.465 -9.956 -35.852 1.00 26.50 342 TYR A O 1
ATOM 2648 N N . PRO A 1 343 ? 1.146 -11.570 -34.995 1.00 41.44 343 PRO A N 1
ATOM 2649 C CA . PRO A 1 343 ? 2.235 -12.317 -34.378 1.00 41.44 343 PRO A CA 1
ATOM 2650 C C . PRO A 1 343 ? 3.034 -13.111 -35.424 1.00 41.44 343 PRO A C 1
ATOM 2652 O O . PRO A 1 343 ? 2.460 -13.736 -36.320 1.00 41.44 343 PRO A O 1
ATOM 2655 N N . ARG A 1 344 ? 4.359 -13.130 -35.270 1.00 35.62 344 ARG A N 1
ATOM 2656 C CA . ARG A 1 344 ? 5.233 -14.200 -35.760 1.00 35.62 344 ARG A CA 1
ATOM 2657 C C . ARG A 1 344 ? 6.033 -14.757 -34.603 1.00 35.62 344 ARG A C 1
ATOM 2659 O O . ARG A 1 344 ? 6.484 -13.931 -33.779 1.00 35.62 344 ARG A O 1
#

Radius of gyration: 23.72 Å; chains: 1; bounding box: 58×63×69 Å

Sequence (344 aa):
MVNNEILVKRSVLDWEKRHKIIRGIARGILYLHEDSQVRIIHRDLKPSNVLLDGAMDPKIADFGMARLFGQDDTQGNTSKIAGTYGYMAPEYAMHGQFSIKSDVFSFGVLVLEAWKNWKGRTPAELVDPILCTGLGSTSDLVRCIHIALLCVQENAIDRPTMASVVLMLNSVSLTMATPTEPAFYIPPGYMAPEYAMHGQFSTKSDVFSFGVLVLEIISGQKCNSFRRGEIVQNLLTFAWKNWKGRTPAELVDPILRSGLGSITDMVRCIHIALLCVQENATDRPTMASVVLMLNSVSFTMATPTAPAFYMPSDYGSNSSNSNLQTQSDTSSRNEASISDLYPR

InterPro domains:
  IPR000719 Protein kinase domain [PF00069] (5-114)
  IPR000719 Protein kinase domain [PS50011] (1-184)
  IPR000719 Protein kinase domain [SM00220] (1-174)
  IPR001245 Serine-threonine/tyrosine-protein kinase, catalytic domain [PF07714] (186-291)
  IPR008271 Serine/threonine-protein kinase, active site [PS00108] (40-52)
  IPR011009 Protein kinase-like domain superfamily [SSF56112] (7-179)
  IPR011009 Protein kinase-like domain superfamily [SSF56112] (183-323)

Organism: NCBI:txid1961234

Secondary structure (DSSP, 8-state):
---SSTTTTS-S--HHHHHHHHHHHHHHHHIIIIISSSEEE-S---GGGEEE-TT--EEE--GGG-EEE-TT--EEE-SS--S-TTTS-HHHHHH-EEEHHHHHHHHHHHHHHHHHTT-SS-GGGS--TTGGGSTTSHHHHHHHHHHHHHHTBSSTTTSPPHHHHHHHHH-TT---PPPPSB-----TTTS-HHHHHH----HHHHHHHHHHHHHHHHHT--TT--BSSS-B--HHHHHHHHHHTT-GGGTS-HHHHHSSS-HHHHHHHHHHHHHHTBSSTTTSPPHHHHHHHHH-TT--PPPP-PBTT-----------------------------------